Protein AF-A0A151JCG5-F1 (afdb_monomer_lite)

Secondary structure (DSSP, 8-state):
--------HHHHHHHHHHHHHHHHHHHHHHHSTTSPPP--TTHHHHHHHHTTSTTTS------------------------------SHHHHHHHHHHHHHHHHHHHHHHHHHHHHHHHHHHHHHHHHHHHHHHHHHHHHHHHHHHHHHHHHS-HHHHHHHHHHHHHHHHHHHHHHHHHHHTTS--------

Structure (mmCIF, N/CA/C/O backbone):
data_AF-A0A151JCG5-F1
#
_entry.id   AF-A0A151JCG5-F1
#
loop_
_atom_site.group_PDB
_atom_site.id
_atom_site.type_symbol
_atom_site.label_atom_id
_atom_site.label_alt_id
_atom_site.label_comp_id
_atom_site.label_asym_id
_atom_site.label_entity_id
_atom_site.label_seq_id
_atom_site.pdbx_PDB_ins_code
_atom_site.Cartn_x
_atom_site.Cartn_y
_atom_site.Cartn_z
_atom_site.occupancy
_atom_site.B_iso_or_equiv
_atom_site.auth_seq_id
_atom_site.auth_comp_id
_atom_site.auth_asym_id
_atom_site.auth_atom_id
_atom_site.pdbx_PDB_model_num
ATOM 1 N N . MET A 1 1 ? -21.903 -24.695 -17.924 1.00 40.25 1 MET A N 1
ATOM 2 C CA . MET A 1 1 ? -20.905 -23.958 -17.124 1.00 40.25 1 MET A CA 1
ATOM 3 C C . MET A 1 1 ? -19.857 -23.426 -18.082 1.00 40.25 1 MET A C 1
ATOM 5 O O . MET A 1 1 ? -19.189 -24.240 -18.693 1.00 40.25 1 MET A O 1
ATOM 9 N N . ASN A 1 2 ? -19.785 -22.112 -18.285 1.00 44.00 2 ASN A N 1
ATOM 10 C CA . ASN A 1 2 ? -18.631 -21.439 -18.883 1.00 44.00 2 ASN A CA 1
ATOM 11 C C . ASN A 1 2 ? -18.601 -20.033 -18.292 1.00 44.00 2 ASN A C 1
ATOM 13 O O . ASN A 1 2 ? -19.340 -19.140 -18.699 1.00 44.00 2 ASN A O 1
ATOM 17 N N . GLU A 1 3 ? -17.807 -19.909 -17.242 1.00 48.31 3 GLU A N 1
ATOM 18 C CA . GLU A 1 3 ? -17.538 -18.675 -16.531 1.00 48.31 3 GLU A CA 1
ATOM 19 C C . GLU A 1 3 ? -16.606 -17.835 -17.416 1.00 48.31 3 GLU A C 1
ATOM 21 O O . GLU A 1 3 ? -15.404 -18.082 -17.501 1.00 48.31 3 GLU A O 1
ATOM 26 N N . PHE A 1 4 ? -17.166 -16.878 -18.160 1.00 56.59 4 PHE A N 1
ATOM 27 C CA . PHE A 1 4 ? -16.367 -15.854 -18.828 1.00 56.59 4 PHE A CA 1
ATOM 28 C C . PHE A 1 4 ? -15.808 -14.929 -17.747 1.00 56.59 4 PHE A C 1
ATOM 30 O O . PHE A 1 4 ? -16.432 -13.943 -17.361 1.00 56.59 4 PHE A O 1
ATOM 37 N N . SER A 1 5 ? -14.631 -15.268 -17.225 1.00 59.25 5 SER A N 1
ATOM 38 C CA . SER A 1 5 ? -13.880 -14.390 -16.337 1.00 59.25 5 SER A CA 1
ATOM 39 C C . SER A 1 5 ? -13.612 -13.071 -17.069 1.00 59.25 5 SER A C 1
ATOM 41 O O . SER A 1 5 ? -12.880 -13.053 -18.063 1.00 59.25 5 SER A O 1
ATOM 43 N N . SER A 1 6 ? -14.216 -11.977 -16.600 1.00 67.38 6 SER A N 1
ATOM 44 C CA . SER A 1 6 ? -13.970 -10.626 -17.110 1.00 67.38 6 SER A CA 1
ATOM 45 C C . SER A 1 6 ? -12.523 -10.232 -16.802 1.00 67.38 6 SER A C 1
ATOM 47 O O . SER A 1 6 ? -12.198 -9.773 -15.708 1.00 67.38 6 SER A O 1
ATOM 49 N N . ALA A 1 7 ? -11.621 -10.501 -17.746 1.00 72.00 7 ALA A N 1
ATOM 50 C CA . ALA A 1 7 ? -10.215 -10.150 -17.627 1.00 72.00 7 ALA A CA 1
ATOM 51 C C . ALA A 1 7 ? -10.036 -8.647 -17.878 1.00 72.00 7 ALA A C 1
ATOM 53 O O . ALA A 1 7 ? -10.450 -8.119 -18.911 1.00 72.00 7 ALA A O 1
ATOM 54 N N . SER A 1 8 ? -9.378 -7.957 -16.945 1.00 85.88 8 SER A N 1
ATOM 55 C CA . SER A 1 8 ? -9.043 -6.540 -17.108 1.00 85.88 8 SER A CA 1
ATOM 56 C C . SER A 1 8 ? -8.050 -6.350 -18.262 1.00 85.88 8 SER A C 1
ATOM 58 O O . SER A 1 8 ? -7.139 -7.162 -18.451 1.00 85.88 8 SER A O 1
ATOM 60 N N . GLY A 1 9 ? -8.162 -5.245 -19.008 1.00 89.06 9 GLY A N 1
ATOM 61 C CA . GLY A 1 9 ? -7.265 -4.937 -20.131 1.00 89.06 9 GLY A CA 1
ATOM 62 C C . GLY A 1 9 ? -5.776 -4.979 -19.757 1.00 89.06 9 GLY A C 1
ATOM 63 O O . GLY A 1 9 ? -4.949 -5.446 -20.541 1.00 89.06 9 GLY A O 1
ATOM 64 N N . ILE A 1 10 ? -5.439 -4.605 -18.518 1.00 90.38 10 ILE A N 1
ATOM 65 C CA . ILE A 1 10 ? -4.070 -4.668 -17.980 1.00 90.38 10 ILE A CA 1
ATOM 66 C C . ILE A 1 10 ? -3.580 -6.120 -17.873 1.00 90.38 10 ILE A C 1
ATOM 68 O O . ILE A 1 10 ? -2.435 -6.428 -18.216 1.00 90.38 10 ILE A O 1
ATOM 72 N N . GLN A 1 11 ? -4.445 -7.035 -17.434 1.00 89.06 11 GLN A N 1
ATOM 73 C CA . GLN A 1 11 ? -4.118 -8.457 -17.315 1.00 89.06 11 GLN A CA 1
ATOM 74 C C . GLN A 1 11 ? -3.891 -9.072 -18.701 1.00 89.06 11 GLN A C 1
ATOM 76 O O . GLN A 1 11 ? -2.900 -9.777 -18.911 1.00 89.06 11 GLN A O 1
ATOM 81 N N . CYS A 1 12 ? -4.744 -8.727 -19.670 1.00 91.69 12 CYS A N 1
ATOM 82 C CA . CYS A 1 12 ? -4.597 -9.139 -21.065 1.00 91.69 12 CYS A CA 1
ATOM 83 C C . CYS A 1 12 ? -3.280 -8.637 -21.672 1.00 91.69 12 CYS A C 1
ATOM 85 O O . CYS A 1 12 ? -2.539 -9.412 -22.283 1.00 91.69 12 CYS A O 1
ATOM 87 N N . GLN A 1 13 ? -2.943 -7.363 -21.459 1.00 92.75 13 GLN A N 1
ATOM 88 C CA . GLN A 1 13 ? -1.705 -6.775 -21.965 1.00 92.75 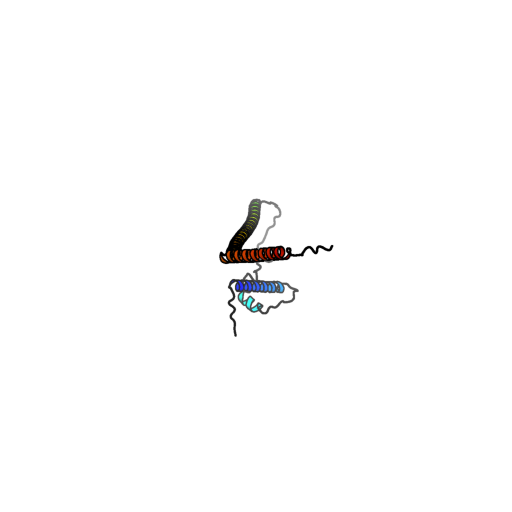13 GLN A CA 1
ATOM 89 C C . GLN A 1 13 ? -0.467 -7.433 -21.343 1.00 92.75 13 GLN A C 1
ATOM 91 O O . GLN A 1 13 ? 0.470 -7.794 -22.057 1.00 92.75 13 GLN A O 1
ATOM 96 N N . SER A 1 14 ? -0.470 -7.648 -20.025 1.00 93.81 14 SER A N 1
ATOM 97 C CA . SER A 1 14 ? 0.619 -8.334 -19.320 1.00 93.81 14 SER A CA 1
ATOM 98 C C . SER A 1 14 ? 0.819 -9.765 -19.831 1.00 93.81 14 SER A C 1
ATOM 100 O O . SER A 1 14 ? 1.947 -10.185 -20.132 1.00 93.81 14 SER A O 1
ATOM 102 N N . LYS A 1 15 ? -0.280 -10.506 -20.029 1.00 94.12 15 LYS A N 1
ATOM 103 C CA . LYS A 1 15 ? -0.240 -11.863 -20.581 1.00 94.12 15 LYS A CA 1
ATOM 104 C C . LYS A 1 15 ? 0.301 -11.874 -22.011 1.00 94.12 15 LYS A C 1
ATOM 106 O O . LYS A 1 15 ? 1.194 -12.667 -22.309 1.00 94.12 15 LYS A O 1
ATOM 111 N N . MET A 1 16 ? -0.167 -10.968 -22.871 1.00 94.25 16 MET A N 1
ATOM 112 C CA . MET A 1 16 ? 0.314 -10.830 -24.250 1.00 94.25 16 MET A CA 1
ATOM 113 C C . MET A 1 16 ? 1.808 -10.486 -24.304 1.00 94.25 16 MET A C 1
ATOM 115 O O . MET A 1 16 ? 2.563 -11.110 -25.048 1.00 94.25 16 MET A O 1
ATOM 119 N N . ASN A 1 17 ? 2.269 -9.550 -23.471 1.00 94.06 17 ASN A N 1
ATOM 120 C CA . ASN A 1 17 ? 3.685 -9.191 -23.378 1.00 94.06 17 ASN A CA 1
ATOM 121 C C . ASN A 1 17 ? 4.552 -10.373 -22.925 1.00 94.06 17 ASN A C 1
ATOM 123 O O . ASN A 1 17 ? 5.653 -10.572 -23.438 1.00 94.06 17 ASN A O 1
ATOM 127 N N . SER A 1 18 ? 4.048 -11.186 -21.998 1.00 95.19 18 SER A N 1
ATOM 128 C CA . SER A 1 18 ? 4.737 -12.398 -21.545 1.00 95.19 18 SER A CA 1
ATOM 129 C C . SER A 1 18 ? 4.843 -13.438 -22.664 1.00 95.19 18 SER A C 1
ATOM 131 O O . SER A 1 18 ? 5.914 -14.002 -22.882 1.00 95.19 18 SER A O 1
ATOM 133 N N . MET A 1 19 ? 3.765 -13.636 -23.431 1.00 94.94 19 MET A N 1
ATOM 134 C CA . MET A 1 19 ? 3.763 -14.530 -24.594 1.00 94.94 19 MET A CA 1
ATOM 135 C C . MET A 1 19 ? 4.743 -14.061 -25.675 1.00 94.94 19 MET A C 1
ATOM 137 O O . MET A 1 19 ? 5.499 -14.872 -26.203 1.00 94.94 19 MET A O 1
ATOM 141 N N . LYS A 1 20 ? 4.797 -12.753 -25.956 1.00 93.38 20 LYS A N 1
ATOM 142 C CA . LYS A 1 20 ? 5.776 -12.153 -26.875 1.00 93.38 20 LYS A CA 1
ATOM 143 C C . LYS A 1 20 ? 7.216 -12.440 -26.439 1.00 93.38 20 LYS A C 1
ATOM 145 O O . LYS A 1 20 ? 8.015 -12.917 -27.240 1.00 93.38 20 LYS A O 1
ATOM 150 N N . LYS A 1 21 ? 7.550 -12.218 -25.164 1.00 94.06 21 LYS A N 1
ATOM 151 C CA . LYS A 1 21 ? 8.893 -12.516 -24.629 1.00 94.06 21 LYS A CA 1
ATOM 152 C C . LYS A 1 21 ? 9.269 -13.990 -24.798 1.00 94.06 21 LYS A C 1
ATOM 154 O O . LYS A 1 21 ? 10.388 -14.284 -25.205 1.00 94.06 21 LYS A O 1
ATOM 159 N N . MET A 1 22 ? 8.338 -14.903 -24.512 1.00 94.19 22 MET A N 1
ATOM 160 C CA . MET A 1 22 ? 8.567 -16.342 -24.672 1.00 94.19 22 MET A CA 1
ATOM 161 C C . MET A 1 22 ? 8.810 -16.717 -26.137 1.00 94.19 22 MET A C 1
ATOM 163 O O . MET A 1 22 ? 9.753 -17.444 -26.434 1.00 94.19 22 MET A O 1
ATOM 167 N N . PHE A 1 23 ? 8.006 -16.167 -27.050 1.00 94.19 23 PHE A N 1
ATOM 168 C CA . PHE A 1 23 ? 8.166 -16.362 -28.489 1.00 94.19 23 PHE A CA 1
ATOM 169 C C . PHE A 1 23 ? 9.560 -15.939 -28.969 1.00 94.19 23 PHE A C 1
ATOM 171 O O . PHE A 1 23 ? 10.268 -16.734 -29.585 1.00 94.19 23 PHE A O 1
ATOM 178 N N . LYS A 1 24 ? 9.998 -14.730 -28.596 1.00 92.06 24 LYS A N 1
ATOM 179 C CA . LYS A 1 24 ? 11.323 -14.218 -28.964 1.00 92.06 24 LYS A CA 1
ATOM 180 C C . LYS A 1 24 ? 12.453 -15.079 -28.393 1.00 92.06 24 LYS A C 1
ATOM 182 O O . LYS A 1 24 ? 13.360 -15.454 -29.124 1.00 92.06 24 LYS A O 1
ATOM 187 N N . LYS A 1 25 ? 12.341 -15.492 -27.126 1.00 92.75 25 LYS A N 1
ATOM 188 C CA . LYS A 1 25 ? 13.311 -16.384 -26.473 1.00 92.75 25 LYS A CA 1
ATOM 189 C C . LYS A 1 25 ? 13.481 -17.715 -27.212 1.00 92.75 25 LYS A C 1
ATOM 191 O O . LYS A 1 25 ? 14.591 -18.231 -27.276 1.00 92.75 25 LYS A O 1
ATOM 196 N N . ILE A 1 26 ? 12.393 -18.283 -27.733 1.00 92.19 26 ILE A N 1
ATOM 197 C CA . ILE A 1 26 ? 12.437 -19.544 -28.484 1.00 92.19 26 ILE A CA 1
ATOM 198 C C . ILE A 1 26 ? 13.095 -19.339 -29.848 1.00 92.19 26 ILE A C 1
ATOM 200 O O . ILE A 1 26 ? 13.955 -20.136 -30.210 1.00 92.19 26 ILE A O 1
ATOM 204 N N . ILE A 1 27 ? 12.742 -18.268 -30.571 1.00 91.75 27 ILE A N 1
ATOM 205 C CA . ILE A 1 27 ? 13.393 -17.919 -31.845 1.00 91.75 27 ILE A CA 1
ATOM 206 C C . ILE A 1 27 ? 14.900 -17.774 -31.647 1.00 91.75 27 ILE A C 1
ATOM 208 O O . ILE A 1 27 ? 15.674 -18.419 -32.347 1.00 91.75 27 ILE A O 1
ATOM 212 N N . ASP A 1 28 ? 15.307 -16.972 -30.664 1.00 90.81 28 ASP A N 1
ATOM 213 C CA . ASP A 1 28 ? 16.717 -16.686 -30.415 1.00 90.81 28 ASP A CA 1
ATOM 214 C C . ASP A 1 28 ? 17.471 -17.965 -30.038 1.00 90.81 28 ASP A C 1
ATOM 216 O O . ASP A 1 28 ? 18.539 -18.236 -30.579 1.00 90.81 28 ASP A O 1
ATOM 220 N N . HIS A 1 29 ? 16.881 -18.812 -29.190 1.00 92.12 29 HIS A N 1
ATOM 221 C CA . HIS A 1 29 ? 17.489 -20.086 -28.813 1.00 92.12 29 HIS A CA 1
ATOM 222 C C . HIS A 1 29 ? 17.653 -21.038 -30.003 1.00 92.12 29 HIS A C 1
ATOM 224 O O . HIS A 1 29 ? 18.703 -21.663 -30.132 1.00 92.12 29 HIS A O 1
ATOM 230 N N . ASN A 1 30 ? 16.643 -21.117 -30.874 1.00 91.25 30 ASN A N 1
ATOM 231 C CA . ASN A 1 30 ? 16.636 -22.010 -32.032 1.00 91.25 30 ASN A CA 1
ATOM 232 C C . ASN A 1 30 ? 17.464 -21.479 -33.215 1.00 91.25 30 ASN A C 1
ATOM 234 O O . ASN A 1 30 ? 17.787 -22.249 -34.113 1.00 91.25 30 ASN A O 1
ATOM 238 N N . SER A 1 31 ? 17.797 -20.184 -33.240 1.00 88.06 31 SER A N 1
ATOM 239 C CA . SER A 1 31 ? 18.658 -19.588 -34.274 1.00 88.06 31 SER A CA 1
ATOM 240 C C . SER A 1 31 ? 20.151 -19.891 -34.096 1.00 88.06 31 SER A C 1
ATOM 242 O O . SER A 1 31 ? 20.932 -19.678 -35.020 1.00 88.06 31 SER A O 1
ATOM 244 N N . VAL A 1 32 ? 20.556 -20.393 -32.926 1.00 89.56 32 VAL A N 1
ATOM 245 C CA . VAL A 1 32 ? 21.953 -20.709 -32.613 1.00 89.56 32 VAL A CA 1
ATOM 246 C C . VAL A 1 32 ? 22.240 -22.169 -32.964 1.00 89.56 32 VAL A C 1
ATOM 248 O O . VAL A 1 32 ? 21.579 -23.078 -32.463 1.00 89.56 32 VAL A O 1
ATOM 251 N N . SER A 1 33 ? 23.240 -22.392 -33.820 1.00 86.62 33 SER A N 1
ATOM 252 C CA . SER A 1 33 ? 23.704 -23.739 -34.177 1.00 86.62 33 SER A CA 1
ATOM 253 C C . SER A 1 33 ? 24.250 -24.479 -32.950 1.00 86.62 33 SER A C 1
ATOM 255 O O . SER A 1 33 ? 24.911 -23.877 -32.107 1.00 86.62 33 SER A O 1
ATOM 257 N N . GLY A 1 34 ? 23.974 -25.781 -32.844 1.00 90.19 34 GLY A N 1
ATOM 258 C CA . GLY A 1 34 ? 24.390 -26.620 -31.713 1.00 90.19 34 GLY A CA 1
ATOM 259 C C . GLY A 1 34 ? 23.448 -26.608 -30.502 1.00 90.19 34 GLY A C 1
ATOM 260 O O . GLY A 1 34 ? 23.669 -27.383 -29.577 1.00 90.19 34 GLY A O 1
ATOM 261 N N . ASN A 1 35 ? 22.388 -25.790 -30.503 1.00 90.38 35 ASN A N 1
ATOM 262 C CA . ASN A 1 35 ? 21.334 -25.867 -29.488 1.00 90.38 35 ASN A CA 1
ATOM 263 C C . ASN A 1 35 ? 20.277 -26.926 -29.826 1.00 90.38 35 ASN A C 1
ATOM 265 O O . ASN A 1 35 ? 19.900 -27.111 -30.987 1.00 90.38 35 ASN A O 1
ATOM 269 N N . ASP A 1 36 ? 19.701 -27.519 -28.779 1.00 91.81 36 ASP A N 1
ATOM 270 C CA . ASP A 1 36 ? 18.488 -28.322 -28.896 1.00 91.81 36 ASP A CA 1
ATOM 271 C C . ASP A 1 36 ? 17.293 -27.457 -29.305 1.00 91.81 36 ASP A C 1
ATOM 273 O O . ASP A 1 36 ? 17.073 -26.348 -28.802 1.00 91.81 36 ASP A O 1
ATOM 277 N N . ARG A 1 37 ? 16.464 -27.988 -30.206 1.00 89.81 37 ARG A N 1
ATOM 278 C CA . ARG A 1 37 ? 15.271 -27.278 -30.674 1.00 89.81 37 ARG A CA 1
ATOM 279 C C . ARG A 1 37 ? 14.234 -27.198 -29.559 1.00 89.81 37 ARG A C 1
ATOM 281 O O . ARG A 1 37 ? 13.694 -28.212 -29.123 1.00 89.81 37 ARG A O 1
ATOM 288 N N . LYS A 1 38 ? 13.876 -25.978 -29.157 1.00 91.81 38 LYS A N 1
ATOM 289 C CA . LYS A 1 38 ? 12.748 -25.729 -28.252 1.00 91.81 38 LYS A CA 1
ATOM 290 C C . LYS A 1 38 ? 11.458 -25.556 -29.035 1.00 91.81 38 LYS A C 1
ATOM 292 O O . LYS A 1 38 ? 11.386 -24.750 -29.962 1.00 91.81 38 LYS A O 1
ATOM 297 N N . SER A 1 39 ? 10.425 -26.273 -28.613 1.00 90.75 39 SER A N 1
ATOM 298 C CA . SER A 1 39 ? 9.064 -26.146 -29.125 1.00 90.75 39 SER A CA 1
ATOM 299 C C . SER A 1 39 ? 8.146 -25.518 -28.073 1.00 90.75 39 SER A C 1
ATOM 301 O O . SER A 1 39 ? 8.391 -25.584 -26.867 1.00 90.75 39 SER A O 1
ATOM 303 N N . TRP A 1 40 ? 7.083 -24.860 -28.531 1.00 94.06 40 TRP A N 1
ATOM 304 C CA . TRP A 1 40 ? 6.047 -24.307 -27.663 1.00 94.06 40 TRP A CA 1
ATOM 305 C C . TRP A 1 40 ? 4.695 -24.400 -28.356 1.00 94.06 40 TRP A C 1
ATOM 307 O O . TRP A 1 40 ? 4.567 -24.022 -29.515 1.00 94.06 40 TRP A O 1
ATOM 317 N N . GLN A 1 41 ? 3.676 -24.866 -27.635 1.00 94.00 41 GLN A N 1
ATOM 318 C CA . GLN A 1 41 ? 2.333 -25.124 -28.174 1.00 94.00 41 GLN A CA 1
ATOM 319 C C . GLN A 1 41 ? 1.666 -23.908 -28.844 1.00 94.00 41 GLN A C 1
ATOM 321 O O . GLN A 1 41 ? 0.830 -24.065 -29.725 1.00 94.00 41 GLN A O 1
ATOM 326 N N . TYR A 1 42 ? 2.043 -22.686 -28.453 1.00 92.94 42 TYR A N 1
ATOM 327 C CA . TYR A 1 42 ? 1.511 -21.453 -29.042 1.00 92.94 42 TYR A CA 1
ATOM 328 C C . TYR A 1 42 ? 2.447 -20.826 -30.080 1.00 92.94 42 TYR A C 1
ATOM 330 O O . TYR A 1 42 ? 2.146 -19.744 -30.581 1.00 92.94 42 TYR A O 1
ATOM 338 N N . PHE A 1 43 ? 3.572 -21.474 -30.403 1.00 93.06 43 PHE A N 1
ATOM 339 C CA . PHE A 1 43 ? 4.596 -20.923 -31.288 1.00 93.06 43 PHE A CA 1
ATOM 340 C C . PHE A 1 43 ? 4.032 -20.597 -32.668 1.00 93.06 43 PHE A C 1
ATOM 342 O O . PHE A 1 43 ? 4.131 -19.456 -33.093 1.00 93.06 43 PHE A O 1
ATOM 349 N N . GLU A 1 44 ? 3.358 -21.548 -33.316 1.00 92.19 44 GLU A N 1
ATOM 350 C CA . GLU A 1 44 ? 2.788 -21.361 -34.657 1.00 92.19 44 GLU A CA 1
ATOM 351 C C . GLU A 1 44 ? 1.759 -20.220 -34.694 1.00 92.19 44 GLU A C 1
ATOM 353 O O . GLU A 1 44 ? 1.779 -19.361 -35.576 1.00 92.19 44 GLU A O 1
ATOM 358 N N . ARG A 1 45 ? 0.885 -20.148 -33.682 1.00 93.31 45 ARG A N 1
ATOM 359 C CA . ARG A 1 45 ? -0.107 -19.070 -33.575 1.00 93.31 45 ARG A CA 1
ATOM 360 C C . ARG A 1 45 ? 0.559 -17.707 -33.377 1.00 93.31 45 ARG A C 1
ATOM 362 O O . ARG A 1 45 ? 0.096 -16.720 -33.941 1.00 93.31 45 ARG A O 1
ATOM 369 N N . MET A 1 46 ? 1.623 -17.646 -32.581 1.00 93.50 46 MET A N 1
ATOM 370 C CA . MET A 1 46 ? 2.384 -16.417 -32.348 1.00 93.50 46 MET A CA 1
ATOM 371 C C . MET A 1 46 ? 3.214 -16.020 -33.572 1.00 93.50 46 MET A C 1
ATOM 373 O O . MET A 1 46 ? 3.284 -14.835 -33.883 1.00 93.50 46 MET A O 1
ATOM 377 N N . ASP A 1 47 ? 3.766 -16.985 -34.302 1.00 91.00 47 ASP A N 1
ATOM 378 C CA . ASP A 1 47 ? 4.514 -16.760 -35.537 1.00 91.00 47 ASP A CA 1
ATOM 379 C C . ASP A 1 47 ? 3.610 -16.241 -36.658 1.00 91.00 47 ASP A C 1
ATOM 381 O O . ASP A 1 47 ? 3.924 -15.256 -37.322 1.00 91.00 47 ASP A O 1
ATOM 385 N N . LYS A 1 48 ? 2.391 -16.774 -36.776 1.00 92.31 48 LYS A N 1
ATOM 386 C CA . LYS A 1 48 ? 1.388 -16.240 -37.706 1.00 92.31 48 LYS A CA 1
ATOM 387 C C . LYS A 1 48 ? 1.053 -14.765 -37.438 1.00 92.31 48 LYS A C 1
ATOM 389 O O . LYS A 1 48 ? 0.790 -14.019 -38.380 1.00 92.31 48 LYS A O 1
ATOM 394 N N . LEU A 1 49 ? 1.045 -14.347 -36.170 1.00 91.12 49 LEU A N 1
ATOM 395 C CA . LEU A 1 49 ? 0.721 -12.974 -35.765 1.00 91.12 49 LEU A CA 1
ATOM 396 C C . LEU A 1 49 ? 1.925 -12.022 -35.832 1.00 91.12 49 LEU A C 1
ATOM 398 O O . LEU A 1 49 ? 1.766 -10.864 -36.214 1.00 91.12 49 LEU A O 1
ATOM 402 N N . PHE A 1 50 ? 3.115 -12.483 -35.439 1.00 89.25 50 PHE A N 1
ATOM 403 C CA . PHE A 1 50 ? 4.288 -11.633 -35.201 1.00 89.25 50 PHE A CA 1
ATOM 404 C C . PHE A 1 50 ? 5.525 -12.013 -36.021 1.00 89.25 50 PHE A C 1
ATOM 406 O O . PHE A 1 50 ? 6.469 -11.226 -36.063 1.00 89.25 50 PHE A O 1
ATOM 413 N N . GLY A 1 51 ? 5.542 -13.157 -36.699 1.00 82.56 51 GLY A N 1
ATOM 414 C CA . GLY A 1 51 ? 6.693 -13.652 -37.461 1.00 82.56 51 GLY A CA 1
ATOM 415 C C . GLY A 1 51 ? 7.071 -12.768 -38.649 1.00 82.56 51 GLY A C 1
ATOM 416 O O . GLY A 1 51 ? 8.232 -12.689 -39.025 1.00 82.56 51 GLY A O 1
ATOM 417 N N . LYS A 1 52 ? 6.117 -11.997 -39.187 1.00 80.81 52 LYS A N 1
ATOM 418 C CA . LYS A 1 52 ? 6.386 -10.984 -40.227 1.00 80.81 52 LYS A CA 1
ATOM 419 C C . LYS A 1 52 ? 6.851 -9.635 -39.670 1.00 80.81 52 LYS A C 1
ATOM 421 O O . LYS A 1 52 ? 7.200 -8.742 -40.436 1.00 80.81 52 LYS A O 1
ATOM 426 N N . SER A 1 53 ? 6.809 -9.447 -38.351 1.00 78.19 53 SER A N 1
ATOM 427 C CA . SER A 1 53 ? 7.216 -8.186 -37.735 1.00 78.19 53 SER A CA 1
ATOM 428 C C . SER A 1 53 ? 8.739 -8.128 -37.595 1.00 78.19 53 SER A C 1
ATOM 430 O O . SER A 1 53 ? 9.360 -9.071 -37.103 1.00 78.19 53 SER A O 1
ATOM 432 N N . GLY A 1 54 ? 9.342 -6.984 -37.940 1.00 73.94 54 GLY A N 1
ATOM 433 C CA . GLY A 1 54 ? 10.783 -6.745 -37.746 1.00 73.94 54 GLY A CA 1
ATOM 434 C C . GLY A 1 54 ? 11.232 -6.771 -36.276 1.00 73.94 54 GLY A C 1
ATOM 435 O O . GLY A 1 54 ? 12.421 -6.725 -35.985 1.00 73.94 54 GLY A O 1
ATOM 436 N N . TRP A 1 55 ? 10.282 -6.863 -35.342 1.00 79.38 55 TRP A N 1
ATOM 437 C CA . TRP A 1 55 ? 10.526 -7.043 -33.914 1.00 79.38 55 TRP A CA 1
ATOM 438 C C . TRP A 1 55 ? 10.927 -8.485 -33.553 1.00 79.38 55 TRP A C 1
ATOM 440 O O . TRP A 1 55 ? 11.790 -8.686 -32.699 1.00 79.38 55 TRP A O 1
ATOM 450 N N . ALA A 1 56 ? 10.324 -9.494 -34.194 1.00 73.06 56 ALA A N 1
ATOM 451 C CA . ALA A 1 56 ? 10.645 -10.900 -33.939 1.00 73.06 56 ALA A CA 1
ATOM 452 C C . ALA A 1 56 ? 11.941 -11.322 -34.651 1.00 73.06 56 ALA A C 1
ATOM 454 O O . ALA A 1 56 ? 12.803 -11.967 -34.048 1.00 73.06 56 ALA A O 1
ATOM 455 N N . TYR A 1 57 ? 12.104 -10.871 -35.895 1.00 71.62 57 TYR A N 1
ATOM 456 C CA . TYR A 1 57 ? 13.279 -11.100 -36.729 1.00 71.62 57 TYR A CA 1
ATOM 457 C C . TYR A 1 57 ? 13.871 -9.749 -37.138 1.00 71.62 57 TYR A C 1
ATOM 459 O O . TYR A 1 57 ? 13.462 -9.184 -38.156 1.00 71.62 57 TYR A O 1
ATOM 467 N N . PRO A 1 58 ? 14.796 -9.178 -36.347 1.00 66.12 58 PRO A N 1
ATOM 468 C CA . PRO A 1 58 ? 15.498 -7.979 -36.772 1.00 66.12 58 PRO A CA 1
ATOM 469 C C . PRO A 1 58 ? 16.266 -8.305 -38.055 1.00 66.12 58 PRO A C 1
ATOM 471 O O . PRO A 1 58 ? 17.124 -9.188 -38.071 1.00 66.12 58 PRO A O 1
ATOM 474 N N . LYS A 1 59 ? 15.918 -7.622 -39.150 1.00 58.84 59 LYS A N 1
ATOM 475 C CA . LYS A 1 59 ? 16.592 -7.770 -40.440 1.00 58.84 59 LYS A CA 1
ATOM 476 C C . LYS A 1 59 ? 18.018 -7.253 -40.278 1.00 58.84 59 LYS A C 1
ATOM 478 O O . LYS A 1 59 ? 18.243 -6.046 -40.315 1.00 58.84 59 LYS A O 1
ATOM 483 N N . VAL A 1 60 ? 18.967 -8.160 -40.063 1.00 57.12 60 VAL A N 1
ATOM 484 C CA . VAL A 1 60 ? 20.391 -7.827 -40.058 1.00 57.12 60 VAL A CA 1
ATOM 485 C C . VAL A 1 60 ? 20.745 -7.338 -41.461 1.00 57.12 60 VAL A C 1
ATOM 487 O O . VAL A 1 60 ? 20.852 -8.110 -42.406 1.00 57.12 60 VAL A O 1
ATOM 490 N N . THR A 1 61 ? 20.854 -6.023 -41.594 1.00 49.31 61 THR A N 1
ATOM 491 C CA . THR A 1 61 ? 21.530 -5.325 -42.690 1.00 49.31 61 THR A CA 1
ATOM 492 C C . THR A 1 61 ? 22.652 -4.581 -41.962 1.00 49.31 61 THR A C 1
ATOM 494 O O . THR A 1 61 ? 22.343 -3.722 -41.149 1.00 49.31 61 THR A O 1
ATOM 497 N N . ALA A 1 62 ? 23.936 -4.910 -42.034 1.00 43.62 62 ALA A N 1
ATOM 498 C CA . ALA A 1 62 ? 24.703 -5.700 -42.975 1.00 43.62 62 ALA A CA 1
ATOM 499 C C . ALA A 1 62 ? 25.724 -6.569 -42.214 1.00 43.62 62 ALA A C 1
ATOM 501 O O . ALA A 1 62 ? 26.321 -6.116 -41.239 1.00 43.62 62 ALA A O 1
ATOM 502 N N . SER A 1 63 ? 25.927 -7.802 -42.679 1.00 39.06 63 SER A N 1
ATOM 503 C CA . SER A 1 63 ? 27.191 -8.508 -42.463 1.00 39.06 63 SER A CA 1
ATOM 504 C C . SER A 1 63 ? 28.227 -7.876 -43.384 1.00 39.06 63 SER A C 1
ATOM 506 O O . SER A 1 63 ? 27.900 -7.571 -44.532 1.00 39.06 63 SER A O 1
ATOM 508 N N . GLU A 1 64 ? 29.456 -7.710 -42.896 1.00 51.56 64 GLU A N 1
ATOM 509 C CA . GLU A 1 64 ? 30.649 -7.606 -43.736 1.00 51.56 64 GLU A CA 1
ATOM 510 C C . GLU A 1 64 ? 30.567 -8.684 -44.821 1.00 51.56 64 GLU A C 1
ATOM 512 O O . GLU A 1 64 ? 30.675 -9.879 -44.553 1.00 51.56 64 GLU A O 1
ATOM 517 N N . ALA A 1 65 ? 30.293 -8.262 -46.044 1.00 40.25 65 ALA A N 1
ATOM 518 C CA . ALA A 1 65 ? 30.502 -9.048 -47.238 1.00 40.25 65 ALA A CA 1
ATOM 519 C C . ALA A 1 65 ? 31.220 -8.098 -48.182 1.00 40.25 65 ALA A C 1
ATOM 521 O O . ALA A 1 65 ? 30.683 -7.047 -48.539 1.00 40.25 65 ALA A O 1
ATOM 522 N N . GLY A 1 66 ? 32.472 -8.439 -48.488 1.00 48.72 66 GLY A N 1
ATOM 523 C CA . GLY A 1 66 ? 33.280 -7.731 -49.462 1.00 48.72 66 GLY A CA 1
ATOM 524 C C . GLY A 1 66 ? 32.450 -7.468 -50.709 1.00 48.72 66 GLY A C 1
ATOM 525 O O . GLY A 1 66 ? 31.894 -8.388 -51.310 1.00 48.72 66 GLY A O 1
ATOM 526 N N . LEU A 1 67 ? 32.342 -6.190 -51.054 1.00 35.94 67 LEU A N 1
ATOM 527 C CA . LEU A 1 67 ? 31.739 -5.734 -52.290 1.00 35.94 67 LEU A CA 1
ATOM 528 C C . LEU A 1 67 ? 32.676 -6.149 -53.435 1.00 35.94 67 LEU A C 1
ATOM 530 O O . LEU A 1 67 ? 33.509 -5.369 -53.880 1.00 35.94 67 LEU A O 1
ATOM 534 N N . SER A 1 68 ? 32.583 -7.402 -53.875 1.00 41.88 68 SER A N 1
ATOM 535 C CA . SER A 1 68 ? 33.068 -7.796 -55.192 1.00 41.88 68 SER A CA 1
ATOM 536 C C . SER A 1 68 ? 31.941 -7.487 -56.169 1.00 41.88 68 SER A C 1
ATOM 538 O O . SER A 1 68 ? 30.987 -8.244 -56.328 1.00 41.88 68 SER A O 1
ATOM 540 N N . CYS A 1 69 ? 31.993 -6.285 -56.730 1.00 31.66 69 CYS A N 1
ATOM 541 C CA . CYS A 1 69 ? 31.308 -5.967 -57.968 1.00 31.66 69 CYS A CA 1
ATOM 542 C C . CYS A 1 69 ? 32.401 -5.610 -58.960 1.00 31.66 69 CYS A C 1
ATOM 544 O O . CYS A 1 69 ? 33.050 -4.572 -58.873 1.00 31.66 69 CYS A O 1
ATOM 546 N N . GLU A 1 70 ? 32.635 -6.574 -59.832 1.00 39.28 70 GLU A N 1
ATOM 547 C CA . GLU A 1 70 ? 33.478 -6.500 -61.000 1.00 39.28 70 GLU A CA 1
ATOM 548 C C . GLU A 1 70 ? 32.978 -5.375 -61.911 1.00 39.28 70 GLU A C 1
ATOM 550 O O . GLU A 1 70 ? 31.875 -5.421 -62.453 1.00 39.28 70 GLU A O 1
ATOM 555 N N . SER A 1 71 ? 33.788 -4.332 -62.044 1.00 33.72 71 SER A N 1
ATOM 556 C CA . SER A 1 71 ? 33.714 -3.398 -63.158 1.00 33.72 71 SER A CA 1
ATOM 557 C C . SER A 1 71 ? 35.137 -2.977 -63.495 1.00 33.72 71 SER A C 1
ATOM 559 O O . SER A 1 71 ? 35.765 -2.199 -62.780 1.00 33.72 71 SER A O 1
ATOM 561 N N . SER A 1 72 ? 35.634 -3.567 -64.572 1.00 40.72 72 SER A N 1
ATOM 562 C CA . SER A 1 72 ? 36.865 -3.249 -65.280 1.00 40.72 72 SER A CA 1
ATOM 563 C C . SER A 1 72 ? 36.974 -1.756 -65.599 1.00 40.72 72 SER A C 1
ATOM 565 O O . SER A 1 72 ? 36.250 -1.286 -66.476 1.00 40.72 72 SER A O 1
ATOM 567 N N . ILE A 1 73 ? 37.897 -1.042 -64.946 1.00 35.91 73 ILE A N 1
ATOM 568 C CA . ILE A 1 73 ? 38.570 0.136 -65.510 1.00 35.91 73 ILE A CA 1
ATOM 569 C C . ILE A 1 73 ? 40.040 0.104 -65.080 1.00 35.91 73 ILE A C 1
ATOM 571 O O . ILE A 1 73 ? 40.372 -0.162 -63.926 1.00 35.91 73 ILE A O 1
ATOM 575 N N . ASP A 1 74 ? 40.864 0.325 -66.090 1.00 31.78 74 ASP A N 1
ATOM 576 C CA . ASP A 1 74 ? 42.309 0.215 -66.190 1.00 31.78 74 ASP A CA 1
ATOM 577 C C . ASP A 1 74 ? 43.074 1.400 -65.556 1.00 31.78 74 ASP A C 1
ATOM 579 O O . ASP A 1 74 ? 42.529 2.493 -65.411 1.00 31.78 74 ASP A O 1
ATOM 583 N N . GLU A 1 75 ? 44.345 1.134 -65.241 1.00 37.25 75 GLU A N 1
ATOM 584 C CA . GLU A 1 75 ? 45.496 2.025 -64.969 1.00 37.25 75 GLU A CA 1
ATOM 585 C C . GLU A 1 75 ? 45.405 3.175 -63.932 1.00 37.25 75 GLU A C 1
ATOM 587 O O . GLU A 1 75 ? 44.812 4.227 -64.155 1.00 37.25 75 GLU A O 1
ATOM 592 N N . ASN A 1 76 ? 46.189 3.068 -62.846 1.00 35.22 76 ASN A N 1
ATOM 593 C CA . ASN A 1 76 ? 47.510 3.724 -62.688 1.00 35.22 76 ASN A CA 1
ATOM 594 C C . ASN A 1 76 ? 47.857 3.957 -61.195 1.00 35.22 76 ASN A C 1
ATOM 596 O O . ASN A 1 76 ? 47.073 4.492 -60.413 1.00 35.22 76 ASN A O 1
ATOM 600 N N . TYR A 1 77 ? 49.057 3.524 -60.813 1.00 35.34 77 TYR A N 1
ATOM 601 C CA . TYR A 1 77 ? 49.663 3.625 -59.486 1.00 35.34 77 TYR A CA 1
ATOM 602 C C . TYR A 1 77 ? 50.094 5.069 -59.171 1.00 35.34 77 TYR A C 1
ATOM 604 O O . TYR A 1 77 ? 50.789 5.674 -59.978 1.00 35.34 77 TYR A O 1
ATOM 612 N N . ASP A 1 78 ? 49.853 5.550 -57.945 1.00 33.97 78 ASP A N 1
ATOM 613 C CA . ASP A 1 78 ? 50.919 6.235 -57.197 1.00 33.97 78 ASP A CA 1
ATOM 614 C C . ASP A 1 78 ? 50.717 6.131 -55.674 1.00 33.97 78 ASP A C 1
ATOM 616 O O . ASP A 1 78 ? 49.622 6.313 -55.135 1.00 33.97 78 ASP A O 1
ATOM 620 N N . ILE A 1 79 ? 51.806 5.804 -54.981 1.00 47.00 79 ILE A N 1
ATOM 621 C CA . ILE A 1 79 ? 51.908 5.640 -53.532 1.00 47.00 79 ILE A CA 1
ATOM 622 C C . ILE A 1 79 ? 52.365 6.983 -52.938 1.00 47.00 79 ILE A C 1
ATOM 624 O O . ILE A 1 79 ? 53.262 7.624 -53.471 1.00 47.00 79 ILE A O 1
ATOM 628 N N . ASN A 1 80 ? 51.838 7.309 -51.749 1.00 43.00 80 ASN A N 1
ATOM 629 C CA . ASN A 1 80 ? 52.342 8.262 -50.737 1.00 43.00 80 ASN A CA 1
ATOM 630 C C . ASN A 1 80 ? 51.594 9.601 -50.606 1.00 43.00 80 ASN A C 1
ATOM 632 O O . ASN A 1 80 ? 52.000 10.612 -51.171 1.00 43.00 80 ASN A O 1
ATOM 636 N N . LYS A 1 81 ? 50.651 9.666 -49.649 1.00 33.81 81 LYS A N 1
ATOM 637 C CA . LYS A 1 81 ? 50.647 10.752 -48.645 1.00 33.81 81 LYS A CA 1
ATOM 638 C C . LYS A 1 81 ? 49.809 10.408 -47.402 1.00 33.81 81 LYS A C 1
ATOM 640 O O . LYS A 1 81 ? 48.612 10.162 -47.537 1.00 33.81 81 LYS A O 1
ATOM 645 N N . PRO A 1 82 ? 50.369 10.481 -46.181 1.00 54.31 82 PRO A N 1
ATOM 646 C CA . PRO A 1 82 ? 49.576 10.541 -44.965 1.00 54.31 82 PRO A CA 1
ATOM 647 C C . PRO A 1 82 ? 49.118 11.989 -44.768 1.00 54.31 82 PRO A C 1
ATOM 649 O O . PRO A 1 82 ? 49.939 12.907 -44.735 1.00 54.31 82 PRO A O 1
ATOM 652 N N . ASN A 1 83 ? 47.816 12.235 -44.627 1.00 36.53 83 ASN A N 1
ATOM 653 C CA . ASN A 1 83 ? 47.386 13.476 -43.989 1.00 36.53 83 ASN A CA 1
ATOM 654 C C . ASN A 1 83 ? 46.041 13.313 -43.284 1.00 36.53 83 ASN A C 1
ATOM 656 O O . ASN A 1 83 ? 44.966 13.383 -43.880 1.00 36.53 83 ASN A O 1
ATOM 660 N N . ALA A 1 84 ? 46.137 13.119 -41.973 1.00 54.09 84 ALA A N 1
ATOM 661 C CA . ALA A 1 84 ? 45.075 13.408 -41.035 1.00 54.09 84 ALA A CA 1
ATOM 662 C C . ALA A 1 84 ? 44.595 14.854 -41.223 1.00 54.09 84 ALA A C 1
ATOM 664 O O . ALA A 1 84 ? 45.412 15.769 -41.274 1.00 54.09 84 ALA A O 1
ATOM 665 N N . LYS A 1 85 ? 43.272 15.050 -41.288 1.00 52.78 85 LYS A N 1
ATOM 666 C CA . LYS A 1 85 ? 42.560 16.280 -40.893 1.00 52.78 85 LYS A CA 1
ATOM 667 C C . LYS A 1 85 ? 41.045 16.042 -40.961 1.00 52.78 85 LYS A C 1
ATOM 669 O O . LYS A 1 85 ? 40.400 16.337 -41.960 1.00 52.78 85 LYS A O 1
ATOM 674 N N . LYS A 1 86 ? 40.456 15.570 -39.857 1.00 50.84 86 LYS A N 1
ATOM 675 C CA . LYS A 1 86 ? 39.028 15.786 -39.547 1.00 50.84 86 LYS A CA 1
ATOM 676 C C . LYS A 1 86 ? 38.859 16.227 -38.082 1.00 50.84 86 LYS A C 1
ATOM 678 O O . LYS A 1 86 ? 38.481 15.415 -37.255 1.00 50.84 86 LYS A O 1
ATOM 683 N N . PRO A 1 87 ? 39.109 17.508 -37.736 1.00 53.78 87 PRO A N 1
ATOM 684 C CA . PRO A 1 87 ? 39.036 17.978 -36.345 1.00 53.78 87 PRO A CA 1
ATOM 685 C C . PRO A 1 87 ? 37.647 18.490 -35.911 1.00 53.78 87 PRO A C 1
ATOM 687 O O . PRO A 1 87 ? 37.495 18.959 -34.786 1.00 53.78 87 PRO A O 1
ATOM 690 N N . LYS A 1 88 ? 36.637 18.494 -36.798 1.00 56.12 88 LYS A N 1
ATOM 691 C CA . LYS A 1 88 ? 35.327 19.130 -36.528 1.00 56.12 88 LYS A CA 1
ATOM 692 C C . LYS A 1 88 ? 34.220 18.152 -36.116 1.00 56.12 88 LYS A C 1
ATOM 694 O O . LYS A 1 88 ? 33.326 18.552 -35.384 1.00 56.12 88 LYS A O 1
ATOM 699 N N . SER A 1 89 ? 34.276 16.890 -36.544 1.00 61.38 89 SER A N 1
ATOM 700 C CA . SER A 1 89 ? 33.250 15.880 -36.227 1.00 61.38 89 SER A CA 1
ATOM 701 C C . SER A 1 89 ? 33.380 15.302 -34.816 1.00 61.38 89 SER A C 1
ATOM 703 O O . SER A 1 89 ? 32.385 14.888 -34.236 1.00 61.38 89 SER A O 1
ATOM 705 N N . GLU A 1 90 ? 34.589 15.299 -34.257 1.00 69.12 90 GLU A N 1
ATOM 706 C CA . GLU A 1 90 ? 34.886 14.709 -32.946 1.00 69.12 90 GLU A CA 1
ATOM 707 C C . GLU A 1 90 ? 34.321 15.552 -31.796 1.00 69.12 90 GLU A C 1
ATOM 709 O O . GLU A 1 90 ? 33.626 15.028 -30.935 1.00 69.12 90 GLU A O 1
ATOM 714 N N . LYS A 1 91 ? 34.455 16.884 -31.868 1.00 75.75 91 LYS A N 1
ATOM 715 C CA . LYS A 1 91 ? 33.861 17.802 -30.878 1.00 75.75 91 LYS A CA 1
ATOM 716 C C . LYS A 1 91 ? 32.332 17.730 -30.839 1.00 75.75 91 LYS A C 1
ATOM 718 O O . LYS A 1 91 ? 31.744 17.777 -29.767 1.00 75.75 91 LYS A O 1
ATOM 723 N N . VAL A 1 92 ? 31.698 17.592 -32.007 1.00 83.56 92 VAL A N 1
ATOM 724 C CA . VAL A 1 92 ? 30.236 17.443 -32.118 1.00 83.56 92 VAL A CA 1
ATOM 725 C C . VAL A 1 92 ? 29.781 16.102 -31.532 1.00 83.56 92 VAL A C 1
ATOM 727 O O . VAL A 1 92 ? 28.754 16.040 -30.860 1.00 83.56 92 VAL A O 1
ATOM 730 N N . LEU A 1 93 ? 30.554 15.033 -31.747 1.00 85.81 93 LEU A N 1
ATOM 731 C CA . LEU A 1 93 ? 30.273 13.716 -31.177 1.00 85.81 93 LEU A CA 1
ATOM 732 C C . LEU A 1 93 ? 30.444 13.704 -29.649 1.00 85.81 93 LEU A C 1
ATOM 734 O O . LEU A 1 93 ? 29.591 13.164 -28.947 1.00 85.81 93 LEU A O 1
ATOM 738 N N . ASP A 1 94 ? 31.490 14.344 -29.129 1.00 88.75 94 ASP A N 1
ATOM 739 C CA . ASP A 1 94 ? 31.738 14.465 -27.689 1.00 88.75 94 ASP A CA 1
ATOM 740 C C . ASP A 1 94 ? 30.643 15.265 -26.976 1.00 88.75 94 ASP A C 1
ATOM 742 O O . ASP A 1 94 ? 30.176 14.879 -25.900 1.00 88.75 94 ASP A O 1
ATOM 746 N N . GLU A 1 95 ? 30.184 16.357 -27.589 1.00 91.31 95 GLU A N 1
ATOM 747 C CA . GLU A 1 95 ? 29.093 17.176 -27.064 1.00 91.31 95 GLU A CA 1
ATOM 748 C C . GLU A 1 95 ? 27.762 16.406 -27.066 1.00 91.31 95 GLU A C 1
ATOM 750 O O . GLU A 1 95 ? 27.034 16.424 -26.071 1.00 91.31 95 GLU A O 1
ATOM 755 N N . PHE A 1 96 ? 27.500 15.607 -28.106 1.00 92.25 96 PHE A N 1
ATOM 756 C CA . PHE A 1 96 ? 26.349 14.703 -28.159 1.00 92.25 96 PHE A CA 1
ATOM 757 C C . PHE A 1 96 ? 26.407 13.602 -27.084 1.00 92.25 96 PHE A C 1
ATOM 759 O O . PHE A 1 96 ? 25.411 13.328 -26.409 1.00 92.25 96 PHE A O 1
ATOM 766 N N . ILE A 1 97 ? 27.577 12.993 -26.861 1.00 92.06 97 ILE A N 1
ATOM 767 C CA . ILE A 1 97 ? 27.779 11.997 -25.794 1.00 92.06 97 ILE A CA 1
ATOM 768 C C . ILE A 1 97 ? 27.565 12.632 -24.413 1.00 92.06 97 ILE A C 1
ATOM 770 O O . ILE A 1 97 ? 26.969 12.009 -23.526 1.00 92.06 97 ILE A O 1
ATOM 774 N N . LYS A 1 98 ? 28.030 13.870 -24.213 1.00 94.56 98 LYS A N 1
ATOM 775 C CA . LYS A 1 98 ? 27.840 14.620 -22.966 1.00 94.56 98 LYS A CA 1
ATOM 776 C C . LYS A 1 98 ? 26.363 14.924 -22.716 1.00 94.56 98 LYS A C 1
ATOM 778 O O . LYS A 1 98 ? 25.888 14.653 -21.612 1.00 94.56 98 LYS A O 1
ATOM 783 N N . GLN A 1 99 ? 25.634 15.375 -23.737 1.00 93.19 99 GLN A N 1
ATOM 784 C CA . GLN A 1 99 ? 24.191 15.610 -23.662 1.00 93.19 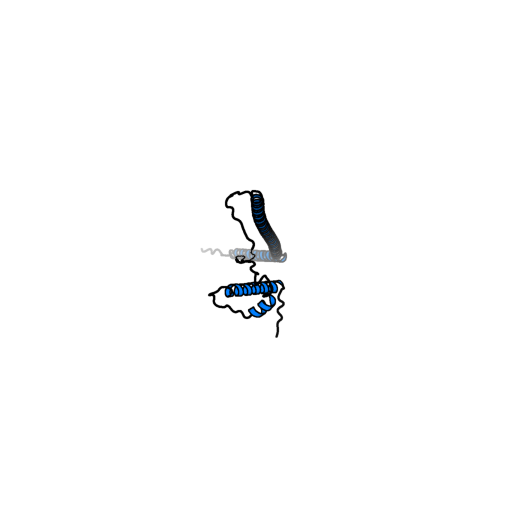99 GLN A CA 1
ATOM 785 C C . GLN A 1 99 ? 23.438 14.323 -23.299 1.00 93.19 99 GLN A C 1
ATOM 787 O O . GLN A 1 99 ? 22.652 14.299 -22.358 1.00 93.19 99 GLN A O 1
ATOM 792 N N . MET A 1 100 ? 23.757 13.202 -23.952 1.00 91.94 100 MET A N 1
ATOM 793 C CA . MET A 1 100 ? 23.139 11.902 -23.662 1.00 91.94 100 MET A CA 1
ATOM 794 C C . MET A 1 100 ? 23.350 11.441 -22.210 1.00 91.94 100 MET A C 1
ATOM 796 O O . MET A 1 100 ? 22.453 10.837 -21.609 1.00 91.94 100 MET A O 1
ATOM 800 N N . LYS A 1 101 ? 24.528 11.715 -21.630 1.00 93.12 101 LYS A N 1
ATOM 801 C CA . LYS A 1 101 ? 24.813 11.437 -20.213 1.00 93.12 101 LYS A CA 1
ATOM 802 C C . LYS A 1 101 ? 23.999 12.342 -19.287 1.00 93.12 101 LYS A C 1
ATOM 804 O O . LYS A 1 101 ? 23.447 11.838 -18.310 1.00 93.12 101 LYS A O 1
ATOM 809 N N . GLN A 1 102 ? 23.886 13.630 -19.606 1.00 92.94 102 GLN A N 1
ATOM 810 C CA . GLN A 1 102 ? 23.084 14.587 -18.837 1.00 92.94 102 GLN A CA 1
ATOM 811 C C . GLN A 1 102 ? 21.595 14.231 -18.876 1.00 92.94 102 GLN A C 1
ATOM 813 O O . GLN A 1 102 ? 20.988 14.077 -17.821 1.00 92.94 102 GLN A O 1
ATOM 818 N N . ASP A 1 103 ? 21.037 13.946 -20.052 1.00 93.38 103 ASP A N 1
ATOM 819 C CA . ASP A 1 103 ? 19.648 13.500 -20.208 1.00 93.38 103 ASP A CA 1
ATOM 820 C C . ASP A 1 103 ? 19.373 12.203 -19.429 1.00 93.38 103 ASP A C 1
ATOM 822 O O . ASP A 1 103 ? 18.275 11.958 -18.921 1.00 93.38 103 ASP A O 1
ATOM 826 N N . ARG A 1 104 ? 20.359 11.297 -19.356 1.00 91.62 104 ARG A N 1
ATOM 827 C CA . ARG A 1 104 ? 20.249 10.081 -18.542 1.00 91.62 104 ARG A CA 1
ATOM 828 C C . ARG A 1 104 ? 20.171 10.416 -17.052 1.00 91.62 104 ARG A C 1
ATOM 830 O O . ARG A 1 104 ? 19.268 9.904 -16.392 1.00 91.62 104 ARG A O 1
ATOM 837 N N . GLN A 1 105 ? 21.063 11.269 -16.556 1.00 93.94 105 GLN A N 1
ATOM 838 C CA . GLN A 1 105 ? 21.063 11.715 -15.160 1.00 93.94 105 GLN A CA 1
ATOM 839 C C . GLN A 1 105 ? 19.773 12.462 -14.815 1.00 93.94 105 GLN A C 1
ATOM 841 O O . GLN A 1 105 ? 19.172 12.206 -13.777 1.00 93.94 105 GLN A O 1
ATOM 846 N N . GLU A 1 106 ? 19.280 13.315 -15.709 1.00 94.56 106 GLU A N 1
ATOM 847 C CA . GLU A 1 106 ? 18.026 14.037 -15.512 1.00 94.56 106 GLU A CA 1
ATOM 848 C C . GLU A 1 106 ? 16.832 13.078 -15.409 1.00 94.56 106 GLU A C 1
ATOM 850 O O . GLU A 1 106 ? 16.012 13.190 -14.497 1.00 94.56 106 GLU A O 1
ATOM 855 N N . ARG A 1 107 ? 16.759 12.062 -16.279 1.00 90.75 107 ARG A N 1
ATOM 856 C CA . ARG A 1 107 ? 15.720 11.020 -16.195 1.00 90.75 107 ARG A CA 1
ATOM 857 C C . ARG A 1 107 ? 15.777 10.241 -14.882 1.00 90.75 107 ARG A C 1
ATOM 859 O O . ARG A 1 107 ? 14.728 9.846 -14.371 1.00 90.75 107 ARG A O 1
ATOM 866 N N . GLU A 1 108 ? 16.969 9.986 -14.355 1.00 93.75 108 GLU A N 1
ATOM 867 C CA . GLU A 1 108 ? 17.161 9.326 -13.059 1.00 93.75 108 GLU A CA 1
ATOM 868 C C . GLU A 1 108 ? 16.707 10.243 -11.912 1.00 93.75 108 GLU A C 1
ATOM 870 O O . GLU A 1 108 ? 15.852 9.838 -11.124 1.00 93.75 108 GLU A O 1
ATOM 875 N N . MET A 1 109 ? 17.124 11.511 -11.915 1.00 95.31 109 MET A N 1
ATOM 876 C CA . MET A 1 109 ? 16.695 12.534 -10.953 1.00 95.31 109 MET A CA 1
ATOM 877 C C . MET A 1 109 ? 15.174 12.737 -10.951 1.00 95.31 109 MET A C 1
ATOM 879 O O . MET A 1 109 ? 14.557 12.847 -9.894 1.00 95.31 109 MET A O 1
ATOM 883 N N . ILE A 1 110 ? 14.530 12.751 -12.122 1.00 95.75 110 ILE A N 1
ATOM 884 C CA . ILE A 1 110 ? 13.068 12.856 -12.234 1.00 95.75 110 ILE A CA 1
ATOM 885 C C . ILE A 1 110 ? 12.389 11.626 -11.621 1.00 95.75 110 ILE A C 1
ATOM 887 O O . ILE A 1 110 ? 11.388 11.763 -10.915 1.00 95.75 110 ILE A O 1
ATOM 891 N N . LYS A 1 111 ? 12.914 10.418 -11.863 1.00 94.81 111 LYS A N 1
ATOM 892 C CA . LYS A 1 111 ? 12.379 9.189 -11.256 1.00 94.81 111 LYS A CA 1
ATOM 893 C C . LYS A 1 111 ? 12.528 9.210 -9.737 1.00 94.81 111 LYS A C 1
ATOM 895 O O . LYS A 1 111 ? 11.593 8.809 -9.049 1.00 94.81 111 LYS A O 1
ATOM 900 N N . GLU A 1 112 ? 13.660 9.673 -9.218 1.00 94.50 112 GLU A N 1
ATOM 901 C CA . GLU A 1 112 ? 13.891 9.790 -7.776 1.00 94.50 112 GLU A CA 1
ATOM 902 C C . GLU A 1 112 ? 12.989 10.838 -7.131 1.00 94.50 112 GLU A C 1
ATOM 904 O O . GLU A 1 112 ? 12.315 10.524 -6.155 1.00 94.50 112 GLU A O 1
ATOM 909 N N . LYS A 1 113 ? 12.864 12.028 -7.728 1.00 96.25 113 LYS A N 1
ATOM 910 C CA . LYS A 1 113 ? 11.922 13.061 -7.268 1.00 96.25 113 LYS A CA 1
ATOM 911 C C . LYS A 1 113 ? 10.486 12.541 -7.216 1.00 96.25 113 LYS A C 1
ATOM 913 O O . LYS A 1 113 ? 9.793 12.769 -6.232 1.00 96.25 113 LYS A O 1
ATOM 918 N N . ARG A 1 114 ? 10.048 11.789 -8.234 1.00 95.12 114 ARG A N 1
ATOM 919 C CA . ARG A 1 114 ? 8.714 11.158 -8.246 1.00 95.12 114 ARG A CA 1
ATOM 920 C C . ARG A 1 114 ? 8.555 10.121 -7.136 1.00 95.12 114 ARG A C 1
ATOM 922 O O . ARG A 1 114 ? 7.527 10.109 -6.473 1.00 95.12 114 ARG A O 1
ATOM 929 N N . LYS A 1 115 ? 9.559 9.265 -6.914 1.00 96.31 115 LYS A N 1
ATOM 930 C CA . LYS A 1 115 ? 9.537 8.286 -5.814 1.00 96.31 115 LYS A CA 1
ATOM 931 C C . LYS A 1 115 ? 9.456 8.975 -4.452 1.00 96.31 115 LYS A C 1
ATOM 933 O O . LYS A 1 115 ? 8.670 8.548 -3.616 1.00 96.31 115 LYS A O 1
ATOM 938 N N . LEU A 1 116 ? 10.244 10.029 -4.247 1.00 96.75 116 LEU A N 1
ATOM 939 C CA . LEU A 1 116 ? 10.245 10.804 -3.008 1.00 96.75 116 LEU A CA 1
ATOM 940 C C . LEU A 1 116 ? 8.898 11.492 -2.771 1.00 96.75 116 LEU A C 1
ATOM 942 O O . LEU A 1 116 ? 8.380 11.404 -1.664 1.00 96.75 116 LEU A O 1
ATOM 946 N N . ALA A 1 117 ? 8.298 12.084 -3.807 1.00 97.50 117 ALA A N 1
ATOM 947 C CA . ALA A 1 117 ? 6.972 12.693 -3.711 1.00 97.50 117 ALA A CA 1
ATOM 948 C C . ALA A 1 117 ? 5.899 11.671 -3.293 1.00 97.50 117 ALA A C 1
ATOM 950 O O . ALA A 1 117 ? 5.160 11.918 -2.348 1.00 97.50 117 ALA A O 1
ATOM 951 N N . VAL A 1 118 ? 5.879 10.488 -3.920 1.00 97.38 118 VAL A N 1
ATOM 952 C CA . VAL A 1 118 ? 4.942 9.407 -3.554 1.00 97.38 118 VAL A CA 1
ATOM 953 C C . VAL A 1 118 ? 5.167 8.927 -2.115 1.00 97.38 118 VAL A C 1
ATOM 955 O O . VAL A 1 118 ? 4.213 8.673 -1.387 1.00 97.38 118 VAL A O 1
ATOM 958 N N . LEU A 1 119 ? 6.423 8.797 -1.676 1.00 97.00 119 LEU A N 1
ATOM 959 C CA . LEU A 1 119 ? 6.733 8.400 -0.298 1.00 97.00 119 LEU A CA 1
ATOM 960 C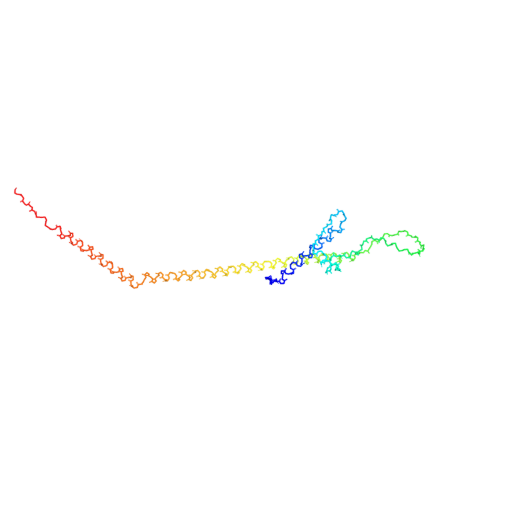 C . LEU A 1 119 ? 6.290 9.450 0.725 1.00 97.00 119 LEU A C 1
ATOM 962 O O . LEU A 1 119 ? 5.814 9.084 1.800 1.00 97.00 119 LEU A O 1
ATOM 966 N N . GLN A 1 120 ? 6.447 10.732 0.399 1.00 97.31 120 GLN A N 1
ATOM 967 C CA . GLN A 1 120 ? 5.998 11.830 1.244 1.00 97.31 120 GLN A CA 1
ATOM 968 C C . GLN A 1 120 ? 4.468 11.846 1.359 1.00 97.31 120 GLN A C 1
ATOM 970 O O . GLN A 1 120 ? 3.955 11.873 2.473 1.00 97.31 120 GLN A O 1
ATOM 975 N N . GLU A 1 121 ? 3.754 11.720 0.241 1.00 97.00 121 GLU A N 1
ATOM 976 C CA . GLU A 1 121 ? 2.287 11.652 0.209 1.00 97.00 121 GLU A CA 1
ATOM 977 C C . GLU A 1 121 ? 1.755 10.477 1.047 1.00 97.00 121 GLU A C 1
ATOM 979 O O . GLU A 1 121 ? 0.875 10.645 1.889 1.00 97.00 121 GLU A O 1
ATOM 984 N N . LEU A 1 122 ? 2.368 9.293 0.921 1.00 97.31 122 LEU A N 1
ATOM 985 C CA . LEU A 1 122 ? 2.017 8.129 1.741 1.00 97.31 122 LEU A CA 1
ATOM 986 C C . LEU A 1 122 ? 2.266 8.349 3.239 1.00 97.31 122 LEU A C 1
ATOM 988 O O . LEU A 1 122 ? 1.541 7.800 4.073 1.00 97.31 122 LEU A O 1
ATOM 992 N N . LYS A 1 123 ? 3.313 9.097 3.600 1.00 97.12 123 LYS A N 1
ATOM 993 C CA . LYS A 1 123 ? 3.612 9.424 4.998 1.00 97.12 123 LYS A CA 1
ATOM 994 C C . LYS A 1 123 ? 2.558 10.377 5.560 1.00 97.12 123 LYS A C 1
ATOM 996 O O . LYS A 1 123 ? 2.013 10.097 6.626 1.00 97.12 123 LYS A O 1
ATOM 1001 N N . GLU A 1 124 ? 2.242 11.440 4.828 1.00 97.31 124 GLU A N 1
ATOM 1002 C CA . GLU A 1 124 ? 1.222 12.425 5.203 1.00 97.31 124 GLU A CA 1
ATOM 1003 C C . GLU A 1 124 ? -0.161 11.773 5.340 1.00 97.31 124 GLU A C 1
ATOM 1005 O O . GLU A 1 124 ? -0.872 12.008 6.319 1.00 97.31 124 GLU A O 1
ATOM 1010 N N . GLU A 1 125 ? -0.524 10.871 4.425 1.00 97.75 125 GLU A N 1
ATOM 1011 C CA . GLU A 1 125 ? -1.784 10.134 4.513 1.00 97.75 125 GLU A CA 1
ATOM 1012 C C . GLU A 1 125 ? -1.829 9.204 5.733 1.00 97.75 125 GLU A C 1
ATOM 1014 O O . GLU A 1 125 ? -2.833 9.169 6.448 1.00 97.75 125 GLU A O 1
ATOM 1019 N N . LYS A 1 126 ? -0.738 8.494 6.046 1.00 96.75 126 LYS A N 1
ATOM 1020 C CA . LYS A 1 126 ? -0.672 7.679 7.268 1.00 96.75 126 LYS A CA 1
ATOM 1021 C C . LYS A 1 126 ? -0.802 8.517 8.535 1.00 96.75 126 LYS A C 1
ATOM 1023 O O . LYS A 1 126 ? -1.478 8.087 9.469 1.00 96.75 126 LYS A O 1
ATOM 1028 N N . GLU A 1 127 ? -0.178 9.690 8.578 1.00 97.38 127 GLU A N 1
ATOM 1029 C CA . GLU A 1 127 ? -0.294 10.619 9.706 1.00 97.38 127 GLU A CA 1
ATOM 1030 C C . GLU A 1 127 ? -1.728 11.142 9.848 1.00 97.38 127 GLU A C 1
ATOM 1032 O O . GLU A 1 127 ? -2.277 11.142 10.953 1.00 97.38 127 GLU A O 1
ATOM 1037 N N . LYS A 1 128 ? -2.383 11.490 8.733 1.00 97.75 128 LYS A N 1
ATOM 1038 C CA . LYS A 1 128 ? -3.791 11.901 8.716 1.00 97.75 128 LYS A CA 1
ATOM 1039 C C . LYS A 1 128 ? -4.715 10.788 9.214 1.00 97.75 128 LYS A C 1
ATOM 1041 O O . LYS A 1 128 ? -5.499 11.012 10.132 1.00 97.75 128 LYS A O 1
ATOM 1046 N N . GLN A 1 129 ? -4.572 9.574 8.682 1.00 97.00 129 GLN A N 1
ATOM 1047 C CA . GLN A 1 129 ? -5.352 8.411 9.117 1.00 97.00 129 GLN A CA 1
ATOM 1048 C C . GLN A 1 129 ? -5.116 8.082 10.596 1.00 97.00 129 GLN A C 1
ATOM 1050 O O . GLN A 1 129 ? -6.042 7.694 11.307 1.00 97.00 129 GLN A O 1
ATOM 1055 N N . HIS A 1 130 ? -3.878 8.214 11.079 1.00 97.94 130 HIS A N 1
ATOM 1056 C CA . HIS A 1 130 ? -3.562 8.016 12.490 1.00 97.94 130 HIS A CA 1
ATOM 1057 C C . HIS A 1 130 ? -4.256 9.057 13.370 1.00 97.94 130 HIS A C 1
ATOM 1059 O O . HIS A 1 130 ? -4.868 8.694 14.374 1.00 97.94 130 HIS A O 1
ATOM 1065 N N . LYS A 1 131 ? -4.215 10.331 12.968 1.00 98.06 131 LYS A N 1
ATOM 1066 C CA . LYS A 1 131 ? -4.886 11.422 13.675 1.00 98.06 131 LYS A CA 1
ATOM 1067 C C . LYS A 1 131 ? -6.397 11.202 13.753 1.00 98.06 131 LYS A C 1
ATOM 1069 O O . LYS A 1 131 ? -6.955 11.247 14.842 1.00 98.06 131 LYS A O 1
ATOM 1074 N N . GLU A 1 132 ? -7.040 10.868 12.635 1.00 97.62 132 GLU A N 1
ATOM 1075 C CA . GLU A 1 132 ? -8.479 10.575 12.596 1.00 97.62 132 GLU A CA 1
ATOM 1076 C C . GLU A 1 132 ? -8.850 9.394 13.509 1.00 97.62 132 GLU A C 1
ATOM 1078 O O . GLU A 1 132 ? -9.821 9.467 14.264 1.0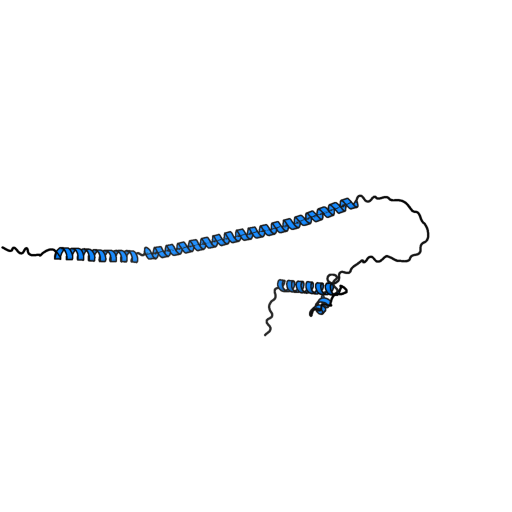0 97.62 132 GLU A O 1
ATOM 1083 N N . LYS A 1 133 ? -8.046 8.321 13.510 1.00 97.56 133 LYS A N 1
ATOM 1084 C CA . LYS A 1 133 ? -8.234 7.182 14.426 1.00 97.56 133 LYS A CA 1
ATOM 1085 C C . LYS A 1 133 ? -8.102 7.592 15.892 1.00 97.56 133 LYS A C 1
ATOM 1087 O O . LYS A 1 133 ? -8.887 7.125 16.716 1.00 97.56 133 LYS A O 1
ATOM 1092 N N . MET A 1 134 ? -7.137 8.451 16.217 1.00 98.06 134 MET A N 1
ATOM 1093 C CA . MET A 1 134 ? -6.955 8.964 17.576 1.00 98.06 134 MET A CA 1
ATOM 1094 C C . MET A 1 134 ? -8.120 9.849 18.014 1.00 98.06 134 MET A C 1
ATOM 1096 O O . MET A 1 134 ? -8.591 9.705 19.139 1.00 98.06 134 MET A O 1
ATOM 1100 N N . ASP A 1 135 ? -8.649 10.688 17.126 1.00 98.25 135 ASP A N 1
ATOM 1101 C CA . ASP A 1 135 ? -9.814 11.525 17.418 1.00 98.25 135 ASP A CA 1
ATOM 1102 C C . ASP A 1 135 ? -11.073 10.680 17.669 1.00 98.25 135 ASP A C 1
ATOM 1104 O O . ASP A 1 135 ? -11.829 10.951 18.604 1.00 98.25 135 ASP A O 1
ATOM 1108 N N . ILE A 1 136 ? -11.287 9.619 16.882 1.00 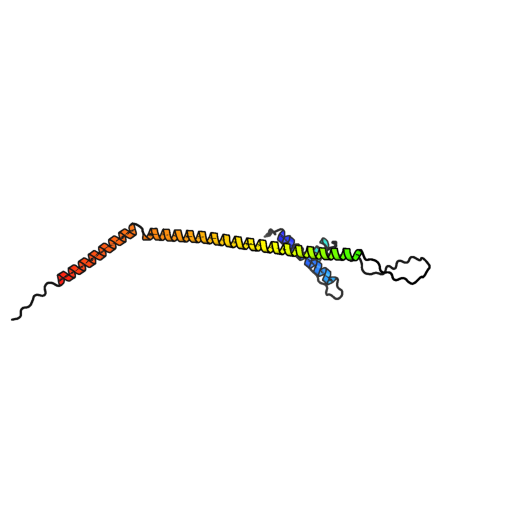97.56 136 ILE A N 1
ATOM 1109 C CA . ILE A 1 136 ? -12.387 8.667 17.105 1.00 97.56 136 ILE A CA 1
ATOM 1110 C C . ILE A 1 136 ? -12.207 7.945 18.443 1.00 97.56 136 ILE A C 1
ATOM 1112 O O . ILE A 1 136 ? -13.152 7.872 19.229 1.00 97.56 136 ILE A O 1
ATOM 1116 N N . MET A 1 137 ? -10.999 7.447 18.726 1.00 97.31 137 MET A N 1
ATOM 1117 C CA . MET A 1 137 ? -10.693 6.770 19.987 1.00 97.31 137 MET A CA 1
ATOM 1118 C C . MET A 1 137 ? -10.927 7.694 21.185 1.00 97.31 137 MET A C 1
ATOM 1120 O O . MET A 1 137 ? -11.523 7.287 22.179 1.00 97.31 137 MET A O 1
ATOM 1124 N N . LYS A 1 138 ? -10.519 8.961 21.079 1.00 97.81 138 LYS A N 1
ATOM 1125 C CA . LYS A 1 138 ? -10.735 9.966 22.119 1.00 97.81 138 LYS A CA 1
ATOM 1126 C C . LYS A 1 138 ? -12.225 10.191 22.379 1.00 97.81 138 LYS A C 1
ATOM 1128 O O . LYS A 1 138 ? -12.650 10.087 23.526 1.00 97.81 138 LYS A O 1
ATOM 1133 N N . LYS A 1 139 ? -13.021 10.414 21.327 1.00 97.44 139 LYS A N 1
ATOM 1134 C CA . LYS A 1 139 ? -14.485 10.565 21.436 1.00 97.44 139 LYS A CA 1
ATOM 1135 C C . LYS A 1 139 ? -15.145 9.329 22.047 1.00 97.44 139 LYS A C 1
ATOM 1137 O O . LYS A 1 139 ? -16.062 9.453 22.853 1.00 97.44 139 LYS A O 1
ATOM 1142 N N . PHE A 1 140 ? -14.672 8.138 21.686 1.00 98.00 140 PHE A N 1
ATOM 1143 C CA . PHE A 1 140 ? -15.155 6.891 22.269 1.00 98.00 140 PHE A CA 1
ATOM 1144 C C . PHE A 1 140 ? -14.863 6.822 23.774 1.00 98.00 140 PHE A C 1
ATOM 1146 O O . PHE A 1 140 ? -15.770 6.565 24.563 1.00 98.00 140 PHE A O 1
ATOM 1153 N N . CYS A 1 141 ? -13.628 7.116 24.190 1.00 97.19 141 CYS A N 1
ATOM 1154 C CA . CYS A 1 141 ? -13.261 7.175 25.605 1.00 97.19 141 CYS A CA 1
ATOM 1155 C C . CYS A 1 141 ? -14.101 8.203 26.375 1.00 97.19 141 CYS A C 1
ATOM 1157 O O . CYS A 1 141 ? -14.574 7.905 27.470 1.00 97.19 141 CYS A O 1
ATOM 1159 N N . GLU A 1 142 ? -14.323 9.388 25.803 1.00 97.12 142 GLU A N 1
ATOM 1160 C CA . GLU A 1 142 ? -15.179 10.422 26.392 1.00 97.12 142 GLU A CA 1
ATOM 1161 C C . GLU A 1 142 ? -16.615 9.918 26.593 1.00 97.12 142 GLU A C 1
ATOM 1163 O O . GLU A 1 142 ? -17.159 10.064 27.686 1.00 97.12 142 GLU A O 1
ATOM 1168 N N . ALA A 1 143 ? -17.200 9.245 25.598 1.00 96.50 143 ALA A N 1
ATOM 1169 C CA . ALA A 1 143 ? -18.538 8.664 25.708 1.00 96.50 143 ALA A CA 1
ATOM 1170 C C . ALA A 1 143 ? -18.620 7.570 26.789 1.00 96.50 143 ALA A C 1
ATOM 1172 O O . ALA A 1 143 ? -19.578 7.532 27.562 1.00 96.50 143 ALA A O 1
ATOM 1173 N N . VAL A 1 144 ? -17.603 6.706 26.893 1.00 95.81 144 VAL A N 1
ATOM 1174 C CA . VAL A 1 144 ? -17.529 5.672 27.941 1.00 95.81 144 VAL A CA 1
ATOM 1175 C C . VAL A 1 144 ? -17.423 6.302 29.331 1.00 95.81 144 VAL A C 1
ATOM 1177 O O . VAL A 1 144 ? -18.117 5.877 30.257 1.00 95.81 144 VAL A O 1
ATOM 1180 N N . LEU A 1 145 ? -16.594 7.337 29.492 1.00 94.69 145 LEU A N 1
ATOM 1181 C CA . LEU A 1 145 ? -16.482 8.079 30.750 1.00 94.69 145 LEU A CA 1
ATOM 1182 C C . LEU A 1 145 ? -17.795 8.777 31.108 1.00 94.69 145 LEU A C 1
ATOM 1184 O O . LEU A 1 145 ? -18.212 8.746 32.265 1.00 94.69 145 LEU A O 1
ATOM 1188 N N . GLN A 1 146 ? -18.469 9.363 30.122 1.00 93.88 146 GLN A N 1
ATOM 1189 C CA . GLN A 1 146 ? -19.761 10.002 30.314 1.00 93.88 146 GLN A CA 1
ATOM 1190 C C . GLN A 1 146 ? -20.818 8.984 30.770 1.00 93.88 146 GLN A C 1
ATOM 1192 O O . GLN A 1 146 ? -21.497 9.217 31.768 1.00 93.88 146 GLN A O 1
ATOM 1197 N N . ALA A 1 147 ? -20.906 7.824 30.112 1.00 91.00 147 ALA A N 1
ATOM 1198 C CA . ALA A 1 147 ? -21.805 6.737 30.498 1.00 91.00 147 ALA A CA 1
ATOM 1199 C C . ALA A 1 147 ? -21.521 6.233 31.922 1.00 91.00 147 ALA A C 1
ATOM 1201 O O . ALA A 1 147 ? -22.444 6.077 32.722 1.00 91.00 147 ALA A O 1
ATOM 1202 N N . LYS A 1 148 ? -20.241 6.050 32.273 1.00 89.69 148 LYS A N 1
ATOM 1203 C CA . LYS A 1 148 ? -19.828 5.704 33.639 1.00 89.69 148 LYS A CA 1
ATOM 1204 C C . LYS A 1 148 ? -20.315 6.748 34.645 1.00 89.69 148 LYS A C 1
ATOM 1206 O O . LYS A 1 148 ? -20.900 6.373 35.655 1.00 89.69 148 LYS A O 1
ATOM 1211 N N . ASN A 1 149 ? -20.110 8.034 34.361 1.00 88.50 149 ASN A N 1
ATOM 1212 C CA . ASN A 1 149 ? -20.529 9.120 35.245 1.00 88.50 149 ASN A CA 1
ATOM 1213 C C . ASN A 1 149 ? -22.050 9.159 35.437 1.00 88.50 149 ASN A C 1
ATOM 1215 O O . ASN A 1 149 ? -22.503 9.392 36.553 1.00 88.50 149 ASN A O 1
ATOM 1219 N N . TYR A 1 150 ? -22.842 8.900 34.391 1.00 85.50 150 TYR A N 1
ATOM 1220 C CA . TYR A 1 150 ? -24.298 8.788 34.526 1.00 85.50 150 TYR A CA 1
ATOM 1221 C C . TYR A 1 150 ? -24.714 7.624 35.430 1.00 85.50 150 TYR A C 1
ATOM 1223 O O . TYR A 1 150 ? -25.632 7.776 36.230 1.00 85.50 150 TYR A O 1
ATOM 1231 N N . LEU A 1 151 ? -24.034 6.478 35.335 1.00 82.75 151 LEU A N 1
ATOM 1232 C CA . LEU A 1 151 ? -24.316 5.319 36.185 1.00 82.75 151 LEU A CA 1
ATOM 1233 C C . LEU A 1 151 ? -23.926 5.567 37.647 1.00 82.75 151 LEU A C 1
ATOM 1235 O O . LEU A 1 151 ? -24.680 5.208 38.546 1.00 82.75 151 LEU A O 1
ATOM 1239 N N . THR A 1 152 ? -22.778 6.197 37.906 1.00 80.25 152 THR A N 1
ATOM 1240 C CA . THR A 1 152 ? -22.308 6.445 39.278 1.00 80.25 152 THR A CA 1
ATOM 1241 C C . THR A 1 152 ? -23.046 7.594 39.953 1.00 80.25 152 THR A C 1
ATOM 1243 O O . THR A 1 152 ? -23.365 7.497 41.135 1.00 80.25 152 THR A O 1
ATOM 1246 N N . ASN A 1 153 ? -23.346 8.660 39.206 1.00 76.44 153 ASN A N 1
ATOM 1247 C CA . ASN A 1 153 ? -23.988 9.874 39.719 1.00 76.44 153 ASN A CA 1
ATOM 1248 C C . ASN A 1 153 ? -25.504 9.882 39.500 1.00 76.44 153 ASN A C 1
ATOM 1250 O O . ASN A 1 153 ? -26.136 10.933 39.599 1.00 76.44 153 ASN A O 1
ATOM 1254 N N . SER A 1 154 ? -26.093 8.729 39.183 1.00 80.19 154 SER A N 1
ATOM 1255 C CA . SER A 1 154 ? -27.541 8.606 39.108 1.00 80.19 154 SER A CA 1
ATOM 1256 C C . SER A 1 154 ? -28.153 8.987 40.456 1.00 80.19 154 SER A C 1
ATOM 1258 O O . SER A 1 154 ? -27.725 8.535 41.516 1.00 80.19 154 SER A O 1
ATOM 1260 N N . PHE A 1 155 ? -29.196 9.810 40.430 1.00 77.62 155 PHE A N 1
ATOM 1261 C CA . PHE A 1 155 ? -29.920 10.210 41.638 1.00 77.62 155 PHE A CA 1
ATOM 1262 C C . PHE A 1 155 ? -30.379 8.988 42.456 1.00 77.62 155 PHE A C 1
ATOM 1264 O O . PHE A 1 155 ? -30.314 8.984 43.683 1.00 77.62 155 PHE A O 1
ATOM 1271 N N . TYR A 1 156 ? -30.735 7.901 41.765 1.00 81.25 156 TYR A N 1
ATOM 1272 C CA . TYR A 1 156 ? -31.118 6.632 42.378 1.00 81.25 156 TYR A CA 1
ATOM 1273 C C . TYR A 1 156 ? -29.962 5.938 43.104 1.00 81.25 156 TYR A C 1
ATOM 1275 O O . TYR A 1 156 ? -30.178 5.408 44.190 1.00 81.25 156 TYR A O 1
ATOM 1283 N N . THR A 1 157 ? -28.739 5.948 42.558 1.00 80.69 157 THR A N 1
ATOM 1284 C CA . THR A 1 157 ? -27.589 5.324 43.235 1.00 80.69 157 THR A CA 1
ATOM 1285 C C . THR A 1 157 ? -27.214 6.100 44.486 1.00 80.69 157 THR A C 1
ATOM 1287 O O . THR A 1 157 ? -26.951 5.480 45.512 1.00 80.69 157 THR A O 1
ATOM 1290 N N . GLN A 1 158 ? -27.269 7.434 44.445 1.00 85.31 158 GLN A N 1
ATOM 1291 C CA . GLN A 1 158 ? -27.009 8.261 45.625 1.00 85.31 158 GLN A CA 1
ATOM 1292 C C . GLN A 1 158 ? -28.077 8.089 46.711 1.00 85.31 158 GLN A C 1
ATOM 1294 O O . GLN A 1 158 ? -27.727 7.906 47.876 1.00 85.31 158 GLN A O 1
ATOM 1299 N N . ILE A 1 159 ? -29.364 8.073 46.344 1.00 88.00 159 ILE A N 1
ATOM 1300 C CA . ILE A 1 159 ? -30.453 7.822 47.299 1.00 88.00 159 ILE A CA 1
ATOM 1301 C C . ILE A 1 159 ? -30.323 6.436 47.929 1.00 88.00 159 ILE A C 1
ATOM 1303 O O . ILE A 1 159 ? -30.416 6.314 49.148 1.00 88.00 159 ILE A O 1
ATOM 1307 N N . LEU A 1 160 ? -30.085 5.393 47.130 1.00 88.56 160 LEU A N 1
ATOM 1308 C CA . LEU A 1 160 ? -29.926 4.034 47.651 1.00 88.56 160 LEU A CA 1
ATOM 1309 C C . LEU A 1 160 ? -28.725 3.930 48.597 1.00 88.56 160 LEU A C 1
ATOM 1311 O O . LEU A 1 160 ? -28.846 3.307 49.651 1.00 88.56 160 LEU A O 1
ATOM 1315 N N . LEU A 1 161 ? -27.599 4.577 48.270 1.00 89.19 161 LEU A N 1
ATOM 1316 C CA . LEU A 1 161 ? -26.434 4.627 49.157 1.00 89.19 161 LEU A CA 1
ATOM 1317 C C . LEU A 1 161 ? -26.773 5.315 50.484 1.00 89.19 161 LEU A C 1
ATOM 1319 O O . LEU A 1 161 ? -26.418 4.806 51.544 1.00 89.19 161 LEU A O 1
ATOM 1323 N N . GLN A 1 162 ? -27.490 6.440 50.428 1.00 94.19 162 GLN A N 1
ATOM 1324 C CA . GLN A 1 162 ? -27.890 7.201 51.609 1.00 94.19 162 GLN A CA 1
ATOM 1325 C C . GLN A 1 162 ? -28.839 6.397 52.510 1.00 94.19 162 GLN A C 1
ATOM 1327 O O . GLN A 1 162 ? -28.673 6.382 53.734 1.00 94.19 162 GLN A O 1
ATOM 1332 N N . ILE A 1 163 ? -29.808 5.690 51.916 1.00 95.00 163 ILE A N 1
ATOM 1333 C CA . ILE A 1 163 ? -30.734 4.811 52.644 1.00 95.00 163 ILE A CA 1
ATOM 1334 C C . ILE A 1 163 ? -29.961 3.669 53.311 1.00 95.00 163 ILE A C 1
ATOM 1336 O O . ILE A 1 163 ? -30.137 3.434 54.505 1.00 95.00 163 ILE A O 1
ATOM 1340 N N . LEU A 1 164 ? -29.068 2.995 52.579 1.00 96.12 164 LEU A N 1
ATOM 1341 C CA . LEU A 1 164 ? -28.245 1.909 53.119 1.00 96.12 164 LEU A CA 1
ATOM 1342 C C . LEU A 1 164 ? -27.363 2.379 54.281 1.00 96.12 164 LEU A C 1
ATOM 1344 O O . LEU A 1 164 ? -27.346 1.732 55.325 1.00 96.12 164 LEU A O 1
ATOM 1348 N N . TYR A 1 165 ? -26.687 3.522 54.141 1.00 96.56 165 TYR A N 1
ATOM 1349 C CA . TYR A 1 165 ? -25.897 4.115 55.223 1.00 96.56 165 TYR A CA 1
ATOM 1350 C C . TYR A 1 165 ? -26.747 4.407 56.463 1.00 96.56 165 TYR A C 1
ATOM 1352 O O . TYR A 1 165 ? -26.333 4.088 57.577 1.00 96.56 165 TYR A O 1
ATOM 1360 N N . SER A 1 166 ? -27.949 4.958 56.278 1.00 96.50 166 SER A N 1
ATOM 1361 C CA . SER A 1 166 ? -28.870 5.261 57.382 1.00 96.50 166 SER A CA 1
ATOM 1362 C C . SER A 1 166 ? -29.342 3.990 58.104 1.00 96.50 166 SER A C 1
ATOM 1364 O O . SER A 1 166 ? -29.381 3.948 59.335 1.00 96.50 166 SER A O 1
ATOM 1366 N N . LEU A 1 167 ? -29.648 2.923 57.358 1.00 96.75 167 LEU A N 1
ATOM 1367 C CA . LEU A 1 167 ? -30.034 1.623 57.919 1.00 96.75 167 LEU A CA 1
ATOM 1368 C C . LEU A 1 167 ? -28.880 0.964 58.683 1.00 96.75 167 LEU A C 1
ATOM 1370 O O . LEU A 1 167 ? -29.062 0.495 59.802 1.00 96.75 167 LEU A O 1
ATOM 1374 N N . ILE A 1 168 ? -27.673 0.967 58.117 1.00 97.12 168 ILE A N 1
ATOM 1375 C CA . ILE A 1 168 ? -26.491 0.406 58.784 1.00 97.12 168 ILE A CA 1
ATOM 1376 C C . ILE A 1 168 ? -26.189 1.180 60.073 1.00 97.12 168 ILE A C 1
ATOM 1378 O O . ILE A 1 168 ? -25.967 0.574 61.119 1.00 97.12 168 ILE A O 1
ATOM 1382 N N . PHE A 1 169 ? -26.227 2.513 60.024 1.00 97.12 169 PHE A N 1
ATOM 1383 C CA . PHE A 1 169 ? -25.972 3.360 61.187 1.00 97.12 169 PHE A CA 1
ATOM 1384 C C . PHE A 1 169 ? -26.976 3.111 62.319 1.00 97.12 169 PHE A C 1
ATOM 1386 O O . PHE A 1 169 ? -26.580 2.955 63.474 1.00 97.12 169 PHE A O 1
ATOM 1393 N N . THR A 1 170 ? -28.269 3.019 61.995 1.00 96.38 170 THR A N 1
ATOM 1394 C CA . THR A 1 170 ? -29.319 2.742 62.991 1.00 96.38 170 THR A CA 1
ATOM 1395 C C . THR A 1 170 ? -29.185 1.348 63.602 1.00 96.38 170 THR A C 1
ATOM 1397 O O . THR A 1 170 ? -29.309 1.214 64.818 1.00 96.38 170 THR A O 1
ATOM 1400 N N . MET A 1 171 ? -28.846 0.329 62.805 1.00 96.81 171 MET A N 1
ATOM 1401 C CA . MET A 1 171 ? -28.570 -1.026 63.301 1.00 96.81 171 MET A CA 1
ATOM 1402 C C . MET A 1 171 ? -27.372 -1.061 64.259 1.00 96.81 171 MET A C 1
ATOM 1404 O O . MET A 1 171 ? -27.446 -1.686 65.317 1.00 96.81 171 MET A O 1
ATOM 1408 N N . ILE A 1 172 ? -26.283 -0.360 63.925 1.00 96.88 172 ILE A N 1
ATOM 1409 C CA . ILE A 1 172 ? -25.100 -0.252 64.793 1.00 96.88 172 ILE A CA 1
ATOM 1410 C C . ILE A 1 172 ? -25.455 0.467 66.099 1.00 96.88 172 ILE A C 1
ATOM 1412 O O . ILE A 1 172 ? -25.113 -0.018 67.177 1.00 96.88 172 ILE A O 1
ATOM 1416 N N . LEU A 1 173 ? -26.166 1.595 66.025 1.00 95.81 173 LEU A N 1
ATOM 1417 C CA . LEU A 1 173 ? -26.572 2.356 67.207 1.00 95.81 173 LEU A CA 1
ATOM 1418 C C . LEU A 1 173 ? -27.466 1.518 68.131 1.00 95.81 173 LEU A C 1
ATOM 1420 O O . LEU A 1 173 ? -27.254 1.497 69.341 1.00 95.81 173 LEU A O 1
ATOM 1424 N N . PHE A 1 174 ? -28.422 0.783 67.562 1.00 95.56 174 PHE A N 1
ATOM 1425 C CA . PHE A 1 174 ? -29.284 -0.127 68.310 1.00 95.56 174 PHE A CA 1
ATOM 1426 C C . PHE A 1 174 ? -28.486 -1.242 69.000 1.00 95.56 174 PHE A C 1
ATOM 1428 O O . PHE A 1 174 ? -28.710 -1.510 70.179 1.00 95.56 174 PHE A O 1
ATOM 1435 N N . ALA A 1 175 ? -27.506 -1.840 68.315 1.00 95.00 175 ALA A N 1
ATOM 1436 C CA . ALA A 1 175 ? -26.633 -2.856 68.904 1.00 95.00 175 ALA A CA 1
ATOM 1437 C C . ALA A 1 175 ? -25.792 -2.303 70.072 1.00 95.00 175 ALA A C 1
ATOM 1439 O O . ALA A 1 175 ? -25.653 -2.964 71.103 1.00 95.00 175 ALA A O 1
ATOM 1440 N N . ILE A 1 176 ? -25.270 -1.077 69.948 1.00 94.31 176 ILE A N 1
ATOM 1441 C CA . ILE A 1 176 ? -24.542 -0.391 71.029 1.00 94.31 176 ILE A CA 1
ATOM 1442 C C . ILE A 1 176 ? -25.469 -0.133 72.225 1.00 94.31 176 ILE A C 1
ATOM 1444 O O . ILE A 1 176 ? -25.091 -0.404 73.366 1.00 94.31 176 ILE A O 1
ATOM 1448 N N . LEU A 1 177 ? -26.695 0.337 71.977 1.00 90.81 177 LEU A N 1
ATOM 1449 C CA . LEU A 1 177 ? -27.689 0.578 73.026 1.00 90.81 177 LEU A CA 1
ATOM 1450 C C . LEU A 1 177 ? -28.086 -0.718 73.745 1.00 90.81 177 LEU A C 1
ATOM 1452 O O . LEU A 1 177 ? -28.075 -0.744 74.974 1.00 90.81 177 LEU A O 1
ATOM 1456 N N . GLN A 1 178 ? -28.345 -1.805 73.010 1.00 89.06 178 GLN A N 1
ATOM 1457 C CA . GLN A 1 178 ? -28.617 -3.120 73.600 1.00 89.06 178 GLN A CA 1
ATOM 1458 C C . GLN A 1 178 ? -27.433 -3.647 74.418 1.00 89.06 178 GLN A C 1
ATOM 1460 O O . GLN A 1 178 ? -27.621 -4.288 75.452 1.00 89.06 178 GLN A O 1
ATOM 1465 N N . LYS A 1 179 ? -26.194 -3.398 73.980 1.00 90.12 179 LYS A N 1
ATOM 1466 C CA . LYS A 1 179 ? -25.011 -3.814 74.741 1.00 90.12 179 LYS A CA 1
ATOM 1467 C C . LYS A 1 179 ? -24.865 -3.021 76.041 1.00 90.12 179 LYS A C 1
ATOM 1469 O O . LYS A 1 179 ? -24.516 -3.613 77.056 1.00 90.12 179 LYS A O 1
ATOM 1474 N N . SER A 1 180 ? -25.172 -1.724 76.014 1.00 84.50 180 SER A N 1
ATOM 1475 C CA . SER A 1 180 ? -25.169 -0.848 77.192 1.00 84.50 180 SER A CA 1
ATOM 1476 C C . SER A 1 180 ? -26.264 -1.224 78.199 1.00 84.50 180 SER A C 1
ATOM 1478 O O . SER A 1 180 ? -26.001 -1.306 79.395 1.00 84.50 180 SER A O 1
ATOM 1480 N N . SER A 1 181 ? -27.476 -1.551 77.732 1.00 77.69 181 SER A N 1
ATOM 1481 C CA . SER A 1 181 ? -28.586 -1.945 78.613 1.00 77.69 181 SER A CA 1
ATOM 1482 C C . SER A 1 181 ? -28.372 -3.296 79.303 1.00 77.69 181 SER A C 1
ATOM 1484 O O . SER A 1 181 ? -28.850 -3.489 80.413 1.00 77.69 181 SER A O 1
ATOM 1486 N N . ASN A 1 182 ? -27.641 -4.221 78.672 1.00 70.44 182 ASN A N 1
ATOM 1487 C CA . ASN A 1 182 ? -27.311 -5.530 79.252 1.00 70.44 182 ASN A CA 1
ATOM 1488 C C . ASN A 1 182 ? -26.132 -5.492 80.251 1.00 70.44 182 ASN A C 1
ATOM 1490 O O . ASN A 1 182 ? -25.797 -6.526 80.816 1.00 70.44 182 ASN A O 1
ATOM 1494 N N . LEU A 1 183 ? -25.480 -4.338 80.455 1.00 61.34 183 LEU A N 1
ATOM 1495 C CA . LEU A 1 183 ? -24.393 -4.154 81.434 1.00 61.34 183 LEU A CA 1
ATOM 1496 C C . LEU A 1 183 ? -24.879 -3.612 82.791 1.00 61.34 183 LEU A C 1
ATOM 1498 O O . LEU A 1 183 ? -24.071 -3.396 83.690 1.00 61.34 183 LEU A O 1
ATOM 1502 N N . HIS A 1 184 ? -26.182 -3.385 82.957 1.00 57.22 184 HIS A N 1
ATOM 1503 C CA . HIS A 1 184 ? -26.775 -3.004 84.235 1.00 57.22 184 HIS A CA 1
ATOM 1504 C C . HIS A 1 184 ? -27.565 -4.199 84.779 1.00 57.22 184 HIS A C 1
ATOM 1506 O O . HIS A 1 184 ? -28.325 -4.794 84.023 1.00 57.22 184 HIS A O 1
ATOM 1512 N N . TRP A 1 185 ? -27.379 -4.512 86.067 1.00 53.41 185 TRP A N 1
ATOM 1513 C CA . TRP A 1 185 ? -27.909 -5.660 86.830 1.00 53.41 185 TRP A CA 1
ATOM 1514 C C . TRP A 1 185 ? -27.010 -6.902 86.948 1.00 53.41 185 TRP A C 1
ATOM 1516 O O . TRP A 1 185 ? -27.485 -8.020 86.786 1.00 53.41 185 TRP A O 1
ATOM 1526 N N . ASP A 1 186 ? -25.760 -6.726 87.385 1.00 55.62 186 ASP A N 1
ATOM 1527 C CA . ASP A 1 186 ? -25.229 -7.673 88.375 1.00 55.62 186 ASP A CA 1
ATOM 1528 C C . ASP A 1 186 ? -25.644 -7.152 89.764 1.00 55.62 186 ASP A C 1
ATOM 1530 O O . ASP A 1 186 ? -25.187 -6.077 90.173 1.00 55.62 186 ASP A O 1
ATOM 1534 N N . PRO A 1 187 ? -26.550 -7.831 90.494 1.00 53.66 187 PRO A N 1
ATOM 1535 C CA . PRO A 1 187 ? -26.823 -7.471 91.872 1.00 53.66 187 PRO A CA 1
ATOM 1536 C C . PRO A 1 187 ? -25.568 -7.753 92.695 1.00 53.66 187 PRO A C 1
ATOM 1538 O O . PRO A 1 187 ? -25.058 -8.873 92.715 1.00 53.66 187 PRO A O 1
ATOM 1541 N N . ILE A 1 188 ? -25.079 -6.722 93.384 1.00 55.69 188 ILE A N 1
ATOM 1542 C CA . ILE A 1 188 ? -24.041 -6.842 94.405 1.00 55.69 188 ILE A CA 1
ATOM 1543 C C . ILE A 1 188 ? -24.570 -7.815 95.464 1.00 55.69 188 ILE A C 1
ATOM 1545 O O . ILE A 1 188 ? -25.422 -7.466 96.280 1.00 55.69 188 ILE A O 1
ATOM 1549 N N . VAL A 1 189 ? -24.088 -9.056 95.428 1.00 55.88 189 VAL A N 1
ATOM 1550 C CA . VAL A 1 189 ? -24.303 -10.026 96.499 1.00 55.88 189 VAL A CA 1
ATOM 1551 C C . VAL A 1 189 ? -23.434 -9.579 97.673 1.00 55.88 189 VAL A C 1
ATOM 1553 O O . VAL A 1 189 ? -22.232 -9.833 97.712 1.00 55.88 189 VAL A O 1
ATOM 1556 N N . CYS A 1 190 ? -24.040 -8.864 98.620 1.00 54.94 190 CYS A N 1
ATOM 1557 C CA . CYS A 1 190 ? -23.470 -8.649 99.944 1.00 54.94 190 CYS A CA 1
ATOM 1558 C C . CYS A 1 190 ? -23.492 -9.983 100.701 1.00 54.94 190 CYS A C 1
ATOM 1560 O O . CYS A 1 190 ? -24.539 -10.379 101.209 1.00 54.94 190 CYS A O 1
ATOM 1562 N N . ASN A 1 191 ? -22.350 -10.669 100.780 1.00 50.03 191 ASN A N 1
ATOM 1563 C CA . ASN A 1 191 ? -22.154 -11.731 101.765 1.00 50.03 191 ASN A CA 1
ATOM 1564 C C . ASN A 1 191 ? -21.596 -11.129 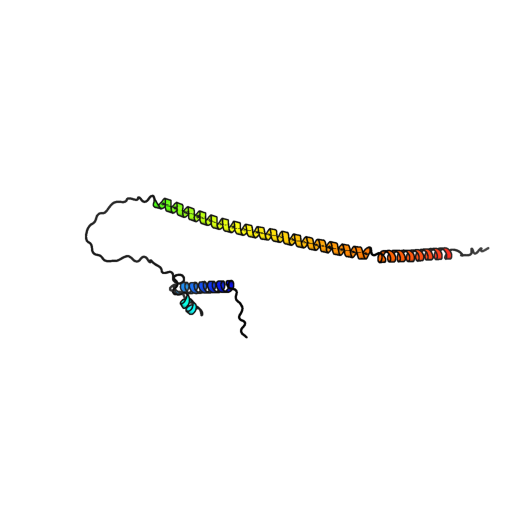103.059 1.00 50.03 191 ASN A C 1
ATOM 1566 O O . ASN A 1 191 ? -20.653 -10.337 103.024 1.00 50.03 191 ASN A O 1
ATOM 1570 N N . SER A 1 192 ? -22.269 -11.484 104.157 1.00 58.03 192 SER A N 1
ATOM 1571 C CA . SER A 1 192 ? -21.939 -11.178 105.555 1.00 58.03 192 SER A CA 1
ATOM 1572 C C . SER A 1 192 ? -20.688 -11.896 106.046 1.00 58.03 192 SER A C 1
ATOM 1574 O O . SER A 1 192 ? -20.352 -12.955 105.469 1.00 58.03 192 SER A O 1
#

Sequence (192 aa):
MNEFSSASGIQCQSKMNSMKKMFKKIIDHNSVSGNDRKSWQYFERMDKLFGKSGWAYPKVTASEAGLSCESSIDENYDINKPNAKKPKSEKVLDEFIKQMKQDRQEREMIKEKRKLAVLQELKEEKEKQHKEKMDIMKKFCEAVLQAKNYLTNSFYTQILLQILYSLIFTMILFAILQKSSNLHWDPIVCNS

pLDDT: mean 80.49, std 20.22, range [31.66, 98.25]

Organism: NCBI:txid471704

Radius of gyration: 50.09 Å; chains: 1; bounding box: 84×48×172 Å

InterPro domains:
  IPR044822 Myb/SANT-like DNA-binding domain 4 [PF13837] (8-49)

Foldseek 3Di:
DDPPPPDDPVNVVVVVVVVVVVLLVQLVQCVDPPGDRDDDPCNVVVCVVPVPPCVSPVPDPDDDDPPPDDDDDDDDDDDDDDDDDDPPVVVVVVVVVVVVVVVVVVVVVVVVVVVVVVVVVVVVVVVVVVVVVVVVVVVVVVVVVVVVCCVCVPPVNVVVVVVVVVVVVVVVVVVVVVVVVVPPDPPPPDDD